Protein AF-0000000074472800 (afdb_homodimer)

Radius of gyration: 15.72 Å; Cα contacts (8 Å, |Δi|>4): 539; chains: 2; bounding box: 40×44×37 Å

InterPro domains:
  IPR002781 Transmembrane protein TauE-like, transmembrane domain [PF01925] (5-119)
  IPR051598 4-Toluene sulfonate uptake permease/Inactive protease-like domain-containing protein [PTHR43701] (5-118)

Organism: NCBI:txid1188229

Secondary structure (DSSP, 8-state):
-HHHHHHHHHHHHHHHHHHS-TTHHHHHHIIIIIT---HHHHHHHHHHHTTS-TTHHHHHHHHHTT---HHHHHHHHHHHHHHHHHHHHHHTSTT--HHHHHHHHHHHHHHHHHHHHH--/-HHHHHHHHHHHHHHHHHHS-TTHHHHHHIIIIIT---HHHHHHHHHHHTTS-TTHHHHHHHHHTT---HHHHHHHHHHHHHHHHHHHHHHTSTT--HHHHHHHHHHHHHHHHHHHHH--

pLDDT: mean 93.76, std 6.68, range [52.22, 98.19]

Foldseek 3Di:
DVVLLVVLLVVLLVVCLVPVPLSLLRQQCCCCVVVNDQNLVSNVVSVVVVVDPSCVVSQVVCVVVVNDDVVVVVVVVVVVVVVVVVVNVVCPDPVRHSVNVVVVSVVVVVVVVVCVVPVD/DVVLLVVLLVVLLVVCLVPVPLSLLRQQCCCCVVVNDQNLVSNVVSVVVVVDPSCVVSQVVCVVVVNDDVVVVVVVVVVVVVVVVVVNVVCPDPVRHSVNVVVVSVVVVVVVVVCVVPVD

Solvent-accessible surface area (backbone atoms only — not comparable to full-atom values): 10410 Å² total; per-residue (Å²): 110,67,67,57,36,30,49,44,15,24,56,16,7,23,52,12,23,47,49,11,24,71,18,14,73,48,37,24,54,45,32,28,74,74,68,61,38,54,50,52,30,20,18,17,16,33,16,46,30,33,36,42,47,43,17,44,49,14,19,49,46,24,46,75,70,68,20,47,43,66,71,58,14,60,47,18,35,56,19,19,34,54,16,5,28,54,18,16,53,56,52,65,33,89,86,47,47,46,67,56,49,47,52,50,47,29,52,48,36,37,54,52,14,50,46,54,61,60,61,119,110,67,67,55,35,30,49,46,15,24,54,17,7,24,52,12,24,48,50,11,23,71,18,15,73,47,38,25,54,45,32,27,73,72,69,62,39,54,48,52,31,21,18,18,17,33,16,47,30,34,34,42,47,43,17,43,50,16,20,50,48,23,46,75,71,69,20,48,43,66,70,59,14,60,47,18,34,57,19,18,35,54,17,5,29,53,17,18,52,57,52,65,34,90,87,47,47,44,68,55,48,47,52,50,46,28,53,49,36,38,53,53,13,49,45,56,61,61,62,120

Sequence (240 aa):
MLGQLLTVGLIAGVAGGMFGIGGGAIMVPALVLWLGLDQKVATGTSLAAQVLPIGLLGAWVYHRSGNLQVNYAVVMVVGLLLGNGVGAVFANQPYVSSELMKKLYGGFLLVLGLRYLVWRMLGQLLTVGLIAGVAGGMFGIGGGAIMVPALVLWLGLDQKVATGTSLAAQVLPIGLLGAWVYHRSGNLQVNYAVVMVVGLLLGNGVGAVFANQPYVSSELMKKLYGGFLLVLGLRYLVWR

Structure (mmCIF, N/CA/C/O backbone):
data_AF-0000000074472800-model_v1
#
loop_
_entity.id
_entity.type
_entity.pdbx_description
1 polymer 'Probable membrane transporter protein'
#
loop_
_atom_site.group_PDB
_atom_site.id
_atom_site.type_symbol
_atom_site.label_atom_id
_atom_site.label_alt_id
_atom_site.label_comp_id
_atom_site.label_asym_id
_atom_site.label_entity_id
_atom_site.label_seq_id
_atom_site.pdbx_PDB_ins_code
_atom_site.Cartn_x
_atom_site.Cartn_y
_atom_site.Cartn_z
_atom_site.occupancy
_atom_site.B_iso_or_equiv
_atom_site.auth_seq_id
_atom_site.auth_comp_id
_atom_site.auth_asym_id
_atom_site.auth_atom_id
_atom_site.pdbx_PDB_model_num
ATOM 1 N N . MET A 1 1 ? 19.766 -13.719 -2.443 1 89.38 1 MET A N 1
ATOM 2 C CA . MET A 1 1 ? 18.312 -13.672 -2.33 1 89.38 1 MET A CA 1
ATOM 3 C C . MET A 1 1 ? 17.875 -12.906 -1.081 1 89.38 1 MET A C 1
ATOM 5 O O . MET A 1 1 ? 17.062 -11.984 -1.159 1 89.38 1 MET A O 1
ATOM 9 N N . LEU A 1 2 ? 18.625 -13.117 0.073 1 91.69 2 LEU A N 1
ATOM 10 C CA . LEU A 1 2 ? 18.281 -12.438 1.318 1 91.69 2 LEU A CA 1
ATOM 11 C C . LEU A 1 2 ? 18.531 -10.938 1.202 1 91.69 2 LEU A C 1
ATOM 13 O O . LEU A 1 2 ? 17.688 -10.125 1.58 1 91.69 2 LEU A O 1
ATOM 17 N N . GLY A 1 3 ? 19.672 -10.578 0.731 1 95.06 3 GLY A N 1
ATOM 18 C CA . GLY A 1 3 ? 20 -9.172 0.546 1 95.06 3 GLY A CA 1
ATOM 19 C C . GLY A 1 3 ? 19.016 -8.445 -0.349 1 95.06 3 GLY A C 1
ATOM 20 O O . GLY A 1 3 ? 18.656 -7.297 -0.076 1 95.06 3 GLY A O 1
ATOM 21 N N . GLN A 1 4 ? 18.609 -9.062 -1.359 1 97.25 4 GLN A N 1
ATOM 22 C CA . GLN A 1 4 ? 17.641 -8.477 -2.285 1 97.25 4 GLN A CA 1
ATOM 23 C C . GLN A 1 4 ? 16.297 -8.242 -1.6 1 97.25 4 GLN A C 1
ATOM 25 O O . GLN A 1 4 ? 15.695 -7.184 -1.767 1 97.25 4 GLN A O 1
ATOM 30 N N . LEU A 1 5 ? 15.914 -9.234 -0.83 1 98.06 5 LEU A N 1
ATOM 31 C CA . LEU A 1 5 ? 14.641 -9.133 -0.136 1 98.06 5 LEU A CA 1
ATOM 32 C C . LEU A 1 5 ? 14.672 -8.023 0.908 1 98.06 5 LEU A C 1
ATOM 34 O O . LEU A 1 5 ? 13.711 -7.262 1.045 1 98.06 5 LEU A O 1
ATOM 38 N N . LEU A 1 6 ? 15.758 -7.906 1.591 1 97.69 6 LEU A N 1
ATOM 39 C CA . LEU A 1 6 ? 15.914 -6.836 2.568 1 97.69 6 LEU A CA 1
ATOM 40 C C . LEU A 1 6 ? 15.906 -5.469 1.887 1 97.69 6 LEU A C 1
ATOM 42 O O . LEU A 1 6 ? 15.312 -4.52 2.398 1 97.69 6 LEU A O 1
ATOM 46 N N . THR A 1 7 ? 16.578 -5.414 0.809 1 97.75 7 THR A N 1
ATOM 47 C CA . THR A 1 7 ? 16.641 -4.168 0.051 1 97.75 7 THR A CA 1
ATOM 48 C C . THR A 1 7 ? 15.25 -3.779 -0.454 1 97.75 7 THR A C 1
ATOM 50 O O . THR A 1 7 ? 14.859 -2.615 -0.366 1 97.75 7 THR A O 1
ATOM 53 N N . VAL A 1 8 ? 14.508 -4.773 -0.957 1 97.56 8 VAL A N 1
ATOM 54 C CA . VAL A 1 8 ? 13.148 -4.527 -1.422 1 97.56 8 VAL A CA 1
ATOM 55 C C . VAL A 1 8 ? 12.289 -4.02 -0.265 1 97.56 8 VAL A C 1
ATOM 57 O O . VAL A 1 8 ? 11.578 -3.021 -0.403 1 97.56 8 VAL A O 1
ATOM 60 N N . GLY A 1 9 ? 12.375 -4.684 0.875 1 97.94 9 GLY A N 1
ATOM 61 C CA . GLY A 1 9 ? 11.633 -4.254 2.049 1 97.94 9 GLY A CA 1
ATOM 62 C C . GLY A 1 9 ? 12.008 -2.855 2.51 1 97.94 9 GLY A C 1
ATOM 63 O O . GLY A 1 9 ? 11.133 -2.055 2.85 1 97.94 9 GLY A O 1
ATOM 64 N N . LEU A 1 10 ? 13.281 -2.602 2.488 1 97.81 10 LEU A N 1
ATOM 65 C CA . LEU A 1 10 ? 13.773 -1.31 2.957 1 97.81 10 LEU A CA 1
ATOM 66 C C . LEU A 1 10 ? 13.273 -0.181 2.061 1 97.81 10 LEU A C 1
ATOM 68 O O . LEU A 1 10 ? 12.766 0.827 2.553 1 97.81 10 LEU A O 1
ATOM 72 N N . ILE A 1 11 ? 13.375 -0.344 0.8 1 97.19 11 ILE A N 1
ATOM 73 C CA . ILE A 1 11 ? 12.953 0.678 -0.149 1 97.19 11 ILE A CA 1
ATOM 74 C C . ILE A 1 11 ? 11.438 0.842 -0.085 1 97.19 11 ILE A C 1
ATOM 76 O O . ILE A 1 11 ? 10.922 1.966 -0.062 1 97.19 11 ILE A O 1
ATOM 80 N N . ALA A 1 12 ? 10.727 -0.272 -0.042 1 97.19 12 ALA A N 1
ATOM 81 C CA . ALA A 1 12 ? 9.273 -0.251 0.089 1 97.19 12 ALA A CA 1
ATOM 82 C C . ALA A 1 12 ? 8.852 0.422 1.392 1 97.19 12 ALA A C 1
ATOM 84 O O . ALA A 1 12 ? 7.887 1.193 1.414 1 97.19 12 ALA A O 1
ATOM 85 N N . GLY A 1 13 ? 9.602 0.188 2.461 1 97.25 13 GLY A N 1
ATOM 86 C CA . GLY A 1 13 ? 9.312 0.797 3.752 1 97.25 13 GLY A CA 1
ATOM 87 C C . GLY A 1 13 ? 9.531 2.299 3.762 1 97.25 13 GLY A C 1
ATOM 88 O O . GLY A 1 13 ? 8.711 3.043 4.305 1 97.25 13 GLY A O 1
ATOM 89 N N . VAL A 1 14 ? 10.609 2.711 3.213 1 97.25 14 VAL A N 1
ATOM 90 C CA . VAL A 1 14 ? 10.891 4.141 3.158 1 97.25 14 VAL A CA 1
ATOM 91 C C . VAL A 1 14 ? 9.773 4.863 2.412 1 97.25 14 VAL A C 1
ATOM 93 O O . VAL A 1 14 ? 9.211 5.84 2.914 1 97.25 14 VAL A O 1
ATOM 96 N N . ALA A 1 15 ? 9.391 4.367 1.267 1 96.12 15 ALA A N 1
ATOM 97 C CA . ALA A 1 15 ? 8.297 4.969 0.509 1 96.12 15 ALA A CA 1
ATOM 98 C C . ALA A 1 15 ? 6.977 4.867 1.272 1 96.12 15 ALA A C 1
ATOM 100 O O . ALA A 1 15 ? 6.191 5.82 1.298 1 96.12 15 ALA A O 1
ATOM 101 N N . GLY A 1 16 ? 6.809 3.719 1.865 1 96.12 16 GLY A N 1
ATOM 102 C CA . GLY A 1 16 ? 5.609 3.518 2.662 1 96.12 16 GLY A CA 1
ATOM 103 C C . GLY A 1 16 ? 5.496 4.484 3.824 1 96.12 16 GLY A C 1
ATOM 104 O O . GLY A 1 16 ? 4.41 4.992 4.113 1 96.12 16 GLY A O 1
ATOM 105 N N . GLY A 1 17 ? 6.531 4.691 4.504 1 96.88 17 GLY A N 1
ATOM 106 C CA . GLY A 1 17 ? 6.547 5.621 5.621 1 96.88 17 GLY A CA 1
ATOM 107 C C . GLY A 1 17 ? 6.375 7.066 5.199 1 96.88 17 GLY A C 1
ATOM 108 O O . GLY A 1 17 ? 5.746 7.855 5.906 1 96.88 17 GLY A O 1
ATOM 109 N N . MET A 1 18 ? 6.887 7.355 4.07 1 96.38 18 MET A N 1
ATOM 110 C CA . MET A 1 18 ? 6.781 8.719 3.562 1 96.38 18 MET A CA 1
ATOM 111 C C . MET A 1 18 ? 5.367 9.016 3.078 1 96.38 18 MET A C 1
ATOM 113 O O . MET A 1 18 ? 4.848 10.109 3.291 1 96.38 18 MET A O 1
ATOM 117 N N . PHE A 1 19 ? 4.723 7.965 2.447 1 95.31 19 PHE A N 1
ATOM 118 C CA . PHE A 1 19 ? 3.51 8.281 1.7 1 95.31 19 PHE A CA 1
ATOM 119 C C . PHE A 1 19 ? 2.311 7.535 2.279 1 95.31 19 PHE A C 1
ATOM 121 O O . PHE A 1 19 ? 1.177 7.738 1.837 1 95.31 19 PHE A O 1
ATOM 128 N N . GLY A 1 20 ? 2.547 6.648 3.229 1 95 20 GLY A N 1
ATOM 129 C CA . GLY A 1 20 ? 1.45 5.941 3.871 1 95 20 GLY A CA 1
ATOM 130 C C . GLY A 1 20 ? 0.872 4.832 3.016 1 95 20 GLY A C 1
ATOM 131 O O . GLY A 1 20 ? -0.3 4.477 3.158 1 95 20 GLY A O 1
ATOM 132 N N . ILE A 1 21 ? 1.619 4.195 2.141 1 91.38 21 ILE A N 1
ATOM 133 C CA . ILE A 1 21 ? 1.061 3.27 1.163 1 91.38 21 ILE A CA 1
ATOM 134 C C . ILE A 1 21 ? 1.353 1.831 1.588 1 91.38 21 ILE A C 1
ATOM 136 O O . ILE A 1 21 ? 1.02 0.885 0.87 1 91.38 21 ILE A O 1
ATOM 140 N N . GLY A 1 22 ? 2.074 1.538 2.738 1 85.38 22 GLY A N 1
ATOM 141 C CA . GLY A 1 22 ? 2.307 0.204 3.268 1 85.38 22 GLY A CA 1
ATOM 142 C C . GLY A 1 22 ? 3.406 -0.544 2.539 1 85.38 22 GLY A C 1
ATOM 143 O O . GLY A 1 22 ? 3.871 -1.586 3.006 1 85.38 22 GLY A O 1
ATOM 144 N N . GLY A 1 23 ? 3.855 -0.355 1.425 1 89.19 23 GLY A N 1
ATOM 145 C CA . GLY A 1 23 ? 5.008 -0.887 0.718 1 89.19 23 GLY A CA 1
ATOM 146 C C . GLY A 1 23 ? 4.637 -1.862 -0.383 1 89.19 23 GLY A C 1
ATOM 147 O O . GLY A 1 23 ? 5.48 -2.24 -1.196 1 89.19 23 GLY A O 1
ATOM 148 N N . GLY A 1 24 ? 3.377 -2.305 -0.354 1 92.5 24 GLY A N 1
ATOM 149 C CA . GLY A 1 24 ? 2.961 -3.33 -1.297 1 92.5 24 GLY A CA 1
ATOM 150 C C . GLY A 1 24 ? 3.092 -2.898 -2.746 1 92.5 24 GLY A C 1
ATOM 151 O O . GLY A 1 24 ? 3.438 -3.707 -3.609 1 92.5 24 GLY A O 1
ATOM 152 N N . ALA A 1 25 ? 2.91 -1.691 -2.988 1 91.69 25 ALA A N 1
ATOM 153 C CA . ALA A 1 25 ? 2.992 -1.145 -4.34 1 91.69 25 ALA A CA 1
ATOM 154 C C . ALA A 1 25 ? 4.398 -1.306 -4.91 1 91.69 25 ALA A C 1
ATOM 156 O O . ALA A 1 25 ? 4.578 -1.36 -6.133 1 91.69 25 ALA A O 1
ATOM 157 N N . ILE A 1 26 ? 5.32 -1.356 -4.043 1 93.5 26 ILE A N 1
ATOM 158 C CA . ILE A 1 26 ? 6.707 -1.524 -4.473 1 93.5 26 ILE A CA 1
ATOM 159 C C . ILE A 1 26 ? 7.098 -2.998 -4.391 1 93.5 26 ILE A C 1
ATOM 161 O O . ILE A 1 26 ? 7.75 -3.525 -5.293 1 93.5 26 ILE A O 1
ATOM 165 N N . MET A 1 27 ? 6.672 -3.691 -3.361 1 96.5 27 MET A N 1
ATOM 166 C CA . MET A 1 27 ? 7.074 -5.078 -3.139 1 96.5 27 MET A CA 1
ATOM 167 C C . MET A 1 27 ? 6.598 -5.973 -4.277 1 96.5 27 MET A C 1
ATOM 169 O O . MET A 1 27 ? 7.367 -6.781 -4.801 1 96.5 27 MET A O 1
ATOM 173 N N . VAL A 1 28 ? 5.391 -5.801 -4.707 1 95.38 28 VAL A N 1
ATOM 174 C CA . VAL A 1 28 ? 4.809 -6.703 -5.691 1 95.38 28 VAL A CA 1
ATOM 175 C C . VAL A 1 28 ? 5.559 -6.578 -7.016 1 95.38 28 VAL A C 1
ATOM 177 O O . VAL A 1 28 ? 6.059 -7.574 -7.547 1 95.38 28 VAL A O 1
ATOM 180 N N . PRO A 1 29 ? 5.723 -5.398 -7.516 1 93.5 29 PRO A N 1
ATOM 181 C CA . PRO A 1 29 ? 6.496 -5.328 -8.758 1 93.5 29 PRO A CA 1
ATOM 182 C C . PRO A 1 29 ? 7.938 -5.812 -8.578 1 93.5 29 PRO A C 1
ATOM 184 O O . PRO A 1 29 ? 8.508 -6.414 -9.492 1 93.5 29 PRO A O 1
ATOM 187 N N . ALA A 1 30 ? 8.594 -5.512 -7.504 1 95 30 ALA A N 1
ATOM 188 C CA . ALA A 1 30 ? 9.961 -5.965 -7.277 1 95 30 ALA A CA 1
ATOM 189 C C . ALA A 1 30 ? 10.039 -7.488 -7.262 1 95 30 ALA A C 1
ATOM 191 O O . ALA A 1 30 ? 10.961 -8.07 -7.84 1 95 30 ALA A O 1
ATOM 192 N N . LEU A 1 31 ? 9.094 -8.141 -6.66 1 96.62 31 LEU A N 1
ATOM 193 C CA . LEU A 1 31 ? 9.07 -9.594 -6.578 1 96.62 31 LEU A CA 1
ATOM 194 C C . LEU A 1 31 ? 8.812 -10.211 -7.949 1 96.62 31 LEU A C 1
ATOM 196 O O . LEU A 1 31 ? 9.43 -11.227 -8.305 1 96.62 31 LEU A O 1
ATOM 200 N N . VAL A 1 32 ? 7.984 -9.555 -8.68 1 94.56 32 VAL A N 1
ATOM 201 C CA . VAL A 1 32 ? 7.621 -10.086 -9.992 1 94.56 32 VAL A CA 1
ATOM 202 C C . VAL A 1 32 ? 8.734 -9.797 -10.992 1 94.56 32 VAL A C 1
ATOM 204 O O . VAL A 1 32 ? 9.242 -10.703 -11.648 1 94.56 32 VAL A O 1
ATOM 207 N N . LEU A 1 33 ? 9.117 -8.547 -11.055 1 91.81 33 LEU A N 1
ATOM 208 C CA . LEU A 1 33 ? 9.984 -8.117 -12.148 1 91.81 33 LEU A CA 1
ATOM 209 C C . LEU A 1 33 ? 11.453 -8.375 -11.812 1 91.81 33 LEU A C 1
ATOM 211 O O . LEU A 1 33 ? 12.258 -8.656 -12.703 1 91.81 33 LEU A O 1
ATOM 215 N N . TRP A 1 34 ? 11.82 -8.281 -10.586 1 93.75 34 TRP A N 1
ATOM 216 C CA . TRP A 1 34 ? 13.227 -8.414 -10.219 1 93.75 34 TRP A CA 1
ATOM 217 C C . TRP A 1 34 ? 13.531 -9.836 -9.766 1 93.75 34 TRP A C 1
ATOM 219 O O . TRP A 1 34 ? 14.578 -10.391 -10.117 1 93.75 34 TRP A O 1
ATOM 229 N N . LEU A 1 35 ? 12.602 -10.438 -9.023 1 95 35 LEU A N 1
ATOM 230 C CA . LEU A 1 35 ? 12.891 -11.758 -8.469 1 95 35 LEU A CA 1
ATOM 231 C C . LEU A 1 35 ? 12.203 -12.852 -9.281 1 95 35 LEU A C 1
ATOM 233 O O . LEU A 1 35 ? 12.406 -14.039 -9.023 1 95 35 LEU A O 1
ATOM 237 N N . GLY A 1 36 ? 11.281 -12.461 -10.172 1 94.62 36 GLY A N 1
ATOM 238 C CA . GLY A 1 36 ? 10.719 -13.398 -11.133 1 94.62 36 GLY A CA 1
ATOM 239 C C . GLY A 1 36 ? 9.594 -14.242 -10.555 1 94.62 36 GLY A C 1
ATOM 240 O O . GLY A 1 36 ? 9.297 -15.32 -11.07 1 94.62 36 GLY A O 1
ATOM 241 N N . LEU A 1 37 ? 8.984 -13.805 -9.578 1 96.12 37 LEU A N 1
ATOM 242 C CA . LEU A 1 37 ? 7.883 -14.562 -8.992 1 96.12 37 LEU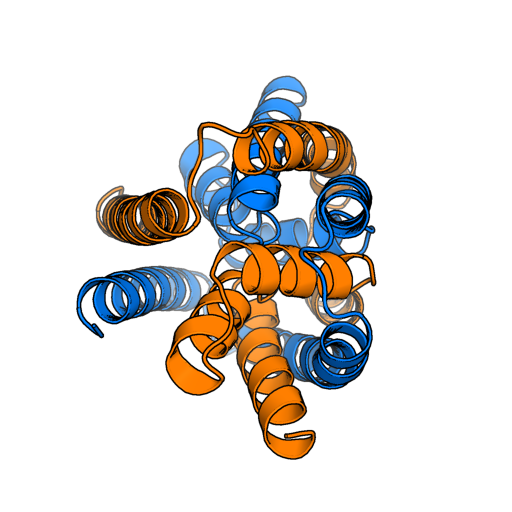 A CA 1
ATOM 243 C C . LEU A 1 37 ? 6.617 -14.422 -9.836 1 96.12 37 LEU A C 1
ATOM 245 O O . LEU A 1 37 ? 6.426 -13.406 -10.508 1 96.12 37 LEU A O 1
ATOM 249 N N . ASP A 1 38 ? 5.852 -15.484 -9.766 1 97.38 38 ASP A N 1
ATOM 250 C CA . ASP A 1 38 ? 4.5 -15.398 -10.312 1 97.38 38 ASP A CA 1
ATOM 251 C C . ASP A 1 38 ? 3.705 -14.281 -9.656 1 97.38 38 ASP A C 1
ATOM 253 O O . ASP A 1 38 ? 3.877 -14.008 -8.461 1 97.38 38 ASP A O 1
ATOM 257 N N . GLN A 1 39 ? 2.834 -13.664 -10.391 1 96.31 39 GLN A N 1
ATOM 258 C CA . GLN A 1 39 ? 2.092 -12.5 -9.922 1 96.31 39 GLN A CA 1
ATOM 259 C C . GLN A 1 39 ? 1.306 -12.836 -8.656 1 96.31 39 GLN A C 1
ATOM 261 O O . GLN A 1 39 ? 1.321 -12.062 -7.688 1 96.31 39 GLN A O 1
ATOM 266 N N . LYS A 1 40 ? 0.614 -13.953 -8.625 1 98.06 40 LYS A N 1
ATOM 267 C CA . LYS A 1 40 ? -0.2 -14.297 -7.461 1 98.06 40 LYS A CA 1
ATOM 268 C C . LYS A 1 40 ? 0.676 -14.633 -6.254 1 98.06 40 LYS A C 1
ATOM 270 O O . LYS A 1 40 ? 0.328 -14.312 -5.117 1 98.06 40 LYS A O 1
ATOM 275 N N . VAL A 1 41 ? 1.793 -15.258 -6.492 1 97.81 41 VAL A N 1
ATOM 276 C CA . VAL A 1 41 ? 2.727 -15.562 -5.41 1 97.81 41 VAL A CA 1
ATOM 277 C C . VAL A 1 41 ? 3.293 -14.266 -4.836 1 97.81 41 VAL A C 1
ATOM 279 O O . VAL A 1 41 ? 3.4 -14.117 -3.617 1 97.81 41 VAL A O 1
ATOM 282 N N . ALA A 1 42 ? 3.641 -13.352 -5.727 1 97.88 42 ALA A N 1
ATOM 283 C CA . ALA A 1 42 ? 4.148 -12.055 -5.285 1 97.88 42 ALA A CA 1
ATOM 284 C C . ALA A 1 42 ? 3.111 -11.32 -4.441 1 97.88 42 ALA A C 1
ATOM 286 O O . ALA A 1 42 ? 3.439 -10.75 -3.396 1 97.88 42 ALA A O 1
ATOM 287 N N . THR A 1 43 ? 1.898 -11.367 -4.875 1 97.5 43 THR A N 1
ATOM 288 C CA . THR A 1 43 ? 0.803 -10.703 -4.176 1 97.5 43 THR A CA 1
ATOM 289 C C . THR A 1 43 ? 0.592 -11.312 -2.795 1 97.5 43 THR A C 1
ATOM 291 O O . THR A 1 43 ? 0.563 -10.594 -1.792 1 97.5 43 THR A O 1
ATOM 294 N N . GLY A 1 44 ? 0.46 -12.633 -2.764 1 98.12 44 GLY A N 1
ATOM 295 C CA . GLY A 1 44 ? 0.3 -13.305 -1.483 1 98.12 44 GLY A CA 1
ATOM 296 C C . GLY A 1 44 ? 1.456 -13.062 -0.532 1 98.12 44 GLY A C 1
ATOM 297 O O . GLY A 1 44 ? 1.251 -12.875 0.668 1 98.12 44 GLY A O 1
ATOM 298 N N . THR A 1 45 ? 2.668 -13.039 -1.062 1 98.19 45 THR A N 1
ATOM 299 C CA . THR A 1 45 ? 3.867 -12.812 -0.261 1 98.19 45 THR A CA 1
ATOM 300 C C . THR A 1 45 ? 3.881 -11.391 0.299 1 98.19 45 THR A C 1
ATOM 302 O O . THR A 1 45 ? 4.234 -11.18 1.462 1 98.19 45 THR A O 1
ATOM 305 N N . SER A 1 46 ? 3.523 -10.469 -0.519 1 97.62 46 SER A N 1
ATOM 306 C CA . SER A 1 46 ? 3.418 -9.086 -0.075 1 97.62 46 SER A CA 1
ATOM 307 C C . SER A 1 46 ? 2.389 -8.938 1.042 1 97.62 46 SER A C 1
ATOM 309 O O . SER A 1 46 ? 2.641 -8.266 2.039 1 97.62 46 SER A O 1
ATOM 311 N N . LEU A 1 47 ? 1.231 -9.562 0.901 1 97.44 47 LEU A N 1
ATOM 312 C CA . LEU A 1 47 ? 0.187 -9.5 1.918 1 97.44 47 LEU A CA 1
ATOM 313 C C . LEU A 1 47 ? 0.656 -10.148 3.217 1 97.44 47 LEU A C 1
ATOM 315 O O . LEU A 1 47 ? 0.345 -9.664 4.305 1 97.44 47 LEU A O 1
ATOM 319 N N . ALA A 1 48 ? 1.356 -11.219 3.115 1 97.56 48 ALA A N 1
ATOM 320 C CA . ALA A 1 48 ? 1.892 -11.883 4.301 1 97.56 48 ALA A CA 1
ATOM 321 C C . ALA A 1 48 ? 2.818 -10.953 5.078 1 97.56 48 ALA A C 1
ATOM 323 O O . ALA A 1 48 ? 2.801 -10.938 6.312 1 97.56 48 ALA A O 1
ATOM 324 N N . ALA A 1 49 ? 3.625 -10.195 4.379 1 96.81 49 ALA A N 1
ATOM 325 C CA . ALA A 1 49 ? 4.496 -9.227 5.035 1 96.81 49 ALA A CA 1
ATOM 326 C C . ALA A 1 49 ? 3.682 -8.172 5.777 1 96.81 49 ALA A C 1
ATOM 328 O O . ALA A 1 49 ? 4.117 -7.652 6.805 1 96.81 49 ALA A O 1
ATOM 329 N N . GLN A 1 50 ? 2.52 -7.914 5.289 1 95.75 50 GLN A N 1
ATOM 330 C CA . GLN A 1 50 ? 1.691 -6.84 5.824 1 95.75 50 GLN A CA 1
ATOM 331 C C . GLN A 1 50 ? 0.751 -7.355 6.906 1 95.75 50 GLN A C 1
ATOM 333 O O . GLN A 1 50 ? -0.134 -6.629 7.367 1 95.75 50 GLN A O 1
ATOM 338 N N . VAL A 1 51 ? 0.814 -8.578 7.246 1 95.19 51 VAL A N 1
ATOM 339 C CA . VAL A 1 51 ? 0.136 -9.109 8.43 1 95.19 51 VAL A CA 1
ATOM 340 C C . VAL A 1 51 ? 0.785 -8.547 9.688 1 95.19 51 VAL A C 1
ATOM 342 O O . VAL A 1 51 ? 0.113 -8.352 10.703 1 95.19 51 VAL A O 1
ATOM 345 N N . LEU A 1 52 ? 2.021 -8.227 9.602 1 92.81 52 LEU A N 1
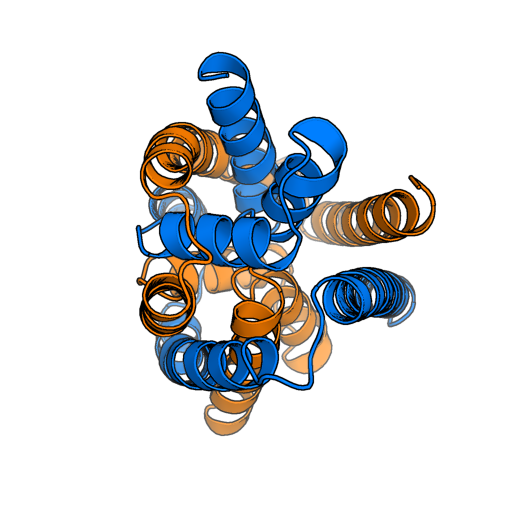ATOM 346 C CA . LEU A 1 52 ? 2.75 -7.605 10.703 1 92.81 52 LEU A CA 1
ATOM 347 C C . LEU A 1 52 ? 2.578 -6.09 10.68 1 92.81 52 LEU A C 1
ATOM 349 O O . LEU A 1 52 ? 2.18 -5.523 9.656 1 92.81 52 LEU A O 1
ATOM 353 N N . PRO A 1 53 ? 2.779 -5.469 11.781 1 93.25 53 PRO A N 1
ATOM 354 C CA . PRO A 1 53 ? 2.502 -4.035 11.883 1 93.25 53 PRO A CA 1
ATOM 355 C C . PRO A 1 53 ? 3.533 -3.18 11.148 1 93.25 53 PRO A C 1
ATOM 357 O O . PRO A 1 53 ? 4.324 -2.48 11.781 1 93.25 53 PRO A O 1
ATOM 360 N N . ILE A 1 54 ? 3.412 -3.09 9.898 1 89 54 ILE A N 1
ATOM 361 C CA . ILE A 1 54 ? 4.422 -2.467 9.047 1 89 54 ILE A CA 1
ATOM 362 C C . ILE A 1 54 ? 4.371 -0.95 9.211 1 89 54 ILE A C 1
ATOM 364 O O . ILE A 1 54 ? 5.355 -0.256 8.945 1 89 54 ILE A O 1
ATOM 368 N N . GLY A 1 55 ? 3.242 -0.438 9.648 1 93.62 55 GLY A N 1
ATOM 369 C CA . GLY A 1 55 ? 3.109 1.002 9.805 1 93.62 55 GLY A CA 1
ATOM 370 C C . GLY A 1 55 ? 3.475 1.487 11.195 1 93.62 55 GLY A C 1
ATOM 371 O O . GLY A 1 55 ? 3.322 2.672 11.508 1 93.62 55 GLY A O 1
ATOM 372 N N . LEU A 1 56 ? 3.939 0.642 12.062 1 95.88 56 LEU A N 1
ATOM 373 C CA . LEU A 1 56 ? 4.098 0.936 13.484 1 95.88 56 LEU A CA 1
ATOM 374 C C . LEU A 1 56 ? 5.055 2.107 13.688 1 95.88 56 LEU A C 1
ATOM 376 O O . LEU A 1 56 ? 4.695 3.098 14.336 1 95.88 56 LEU A O 1
ATOM 380 N N . LEU A 1 57 ? 6.23 2.078 13.164 1 96.94 57 LEU A N 1
ATOM 381 C CA . LEU A 1 57 ? 7.219 3.131 13.375 1 96.94 57 LEU A CA 1
ATOM 382 C C . LEU A 1 57 ? 6.789 4.426 12.695 1 96.94 57 LEU A C 1
ATOM 384 O O . LEU A 1 57 ? 6.941 5.508 13.266 1 96.94 57 LEU A O 1
ATOM 388 N N . GLY A 1 58 ? 6.246 4.305 11.484 1 97.38 58 GLY A N 1
ATOM 389 C CA . GLY A 1 58 ? 5.742 5.484 10.797 1 97.38 58 GLY A CA 1
ATOM 390 C C . GLY A 1 58 ? 4.574 6.137 11.508 1 97.38 58 GLY A C 1
ATOM 391 O O . GLY A 1 58 ? 4.551 7.359 11.688 1 97.38 58 GLY A O 1
ATOM 392 N N . ALA A 1 59 ? 3.656 5.301 11.938 1 97.56 59 ALA A N 1
ATOM 393 C CA . ALA A 1 59 ? 2.506 5.82 12.672 1 97.56 59 ALA A CA 1
ATOM 394 C C . ALA A 1 59 ? 2.945 6.539 13.945 1 97.56 59 ALA A C 1
ATOM 396 O O . ALA A 1 59 ? 2.367 7.562 14.32 1 97.56 59 ALA A O 1
ATOM 397 N N . TRP A 1 60 ? 3.867 5.98 14.578 1 97.62 60 TRP A N 1
ATOM 398 C CA . TRP A 1 60 ? 4.395 6.59 15.797 1 97.62 60 TRP A CA 1
ATOM 399 C C . TRP A 1 60 ? 4.977 7.969 15.5 1 97.62 60 TRP A C 1
ATOM 401 O O . TRP A 1 60 ? 4.707 8.93 16.219 1 97.62 60 TRP A O 1
ATOM 411 N N . VAL A 1 61 ? 5.777 8.094 14.477 1 97.44 61 VAL A N 1
ATOM 412 C CA . VAL A 1 61 ? 6.398 9.352 14.086 1 97.44 61 VAL A CA 1
ATOM 413 C C . VAL A 1 61 ? 5.324 10.375 13.742 1 97.44 61 VAL A C 1
ATOM 415 O O . VAL A 1 61 ? 5.367 11.516 14.219 1 97.44 61 VAL A O 1
ATOM 418 N N . TYR A 1 62 ? 4.355 9.984 12.953 1 98.12 62 TYR A N 1
ATOM 419 C CA . TYR A 1 62 ? 3.287 10.898 12.562 1 98.12 62 TYR A CA 1
ATOM 420 C C . TYR A 1 62 ? 2.428 11.273 13.766 1 98.12 62 TYR A C 1
ATOM 422 O O . TYR A 1 62 ? 1.962 12.414 13.867 1 98.12 62 TYR A O 1
ATOM 430 N N . HIS A 1 63 ? 2.203 10.352 14.672 1 96.81 63 HIS A N 1
ATOM 431 C CA . HIS A 1 63 ? 1.444 10.625 15.883 1 96.81 63 HIS A CA 1
ATOM 432 C C . HIS A 1 63 ? 2.131 11.688 16.734 1 96.81 63 HIS A C 1
ATOM 434 O O . HIS A 1 63 ? 1.482 12.617 17.219 1 96.81 63 HIS A O 1
ATOM 440 N N . ARG A 1 64 ? 3.395 11.555 16.828 1 96.81 64 ARG A N 1
ATOM 441 C CA . ARG A 1 64 ? 4.172 12.492 17.625 1 96.81 64 ARG A CA 1
ATOM 442 C C . ARG A 1 64 ? 4.172 13.883 17 1 96.81 64 ARG A C 1
ATOM 444 O O . ARG A 1 64 ? 4.336 14.883 17.688 1 96.81 64 ARG A O 1
ATOM 451 N N . SER A 1 65 ? 4.031 13.938 15.727 1 96.5 65 SER A N 1
ATOM 452 C CA . SER A 1 65 ? 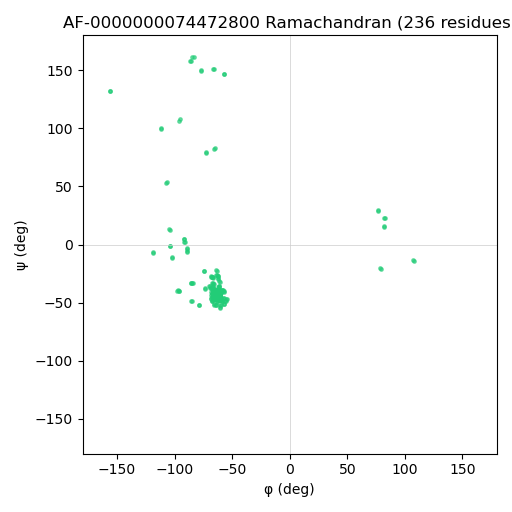4.031 15.211 15.008 1 96.5 65 SER A CA 1
ATOM 453 C C . SER A 1 65 ? 2.623 15.789 14.914 1 96.5 65 SER A C 1
ATOM 455 O O . SER A 1 65 ? 2.416 16.828 14.273 1 96.5 65 SER A O 1
ATOM 457 N N . GLY A 1 66 ? 1.586 15.008 15.445 1 95.69 66 GLY A N 1
ATOM 458 C CA . GLY A 1 66 ? 0.211 15.484 15.445 1 95.69 66 GLY A CA 1
ATOM 459 C C . GLY A 1 66 ? -0.498 15.273 14.125 1 95.69 66 GLY A C 1
ATOM 460 O O . GLY A 1 66 ? -1.515 15.914 13.852 1 95.69 66 GLY A O 1
ATOM 461 N N . ASN A 1 67 ? 0.074 14.461 13.328 1 96.81 67 ASN A N 1
ATOM 462 C CA . ASN A 1 67 ? -0.436 14.25 11.984 1 96.81 67 ASN A CA 1
ATOM 463 C C . ASN A 1 67 ? -1.114 12.891 11.852 1 96.81 67 ASN A C 1
ATOM 465 O O . ASN A 1 67 ? -0.853 12.148 10.898 1 96.81 67 ASN A O 1
ATOM 469 N N . LEU A 1 68 ? -2.068 12.633 12.758 1 94.94 68 LEU A N 1
ATOM 470 C CA . LEU A 1 68 ? -2.695 11.32 12.758 1 94.94 68 LEU A CA 1
ATOM 471 C C . LEU A 1 68 ? -4.082 11.375 13.391 1 94.94 68 LEU A C 1
ATOM 473 O O . LEU A 1 68 ? -4.27 12.016 14.43 1 94.94 68 LEU A O 1
ATOM 477 N N . GLN A 1 69 ? -5.082 10.781 12.711 1 97.25 69 GLN A N 1
ATOM 478 C CA . GLN A 1 69 ? -6.426 10.625 13.258 1 97.25 69 GLN A CA 1
ATOM 479 C C . GLN A 1 69 ? -6.734 9.156 13.539 1 97.25 69 GLN A C 1
ATOM 481 O O . GLN A 1 69 ? -7.227 8.438 12.664 1 97.25 69 GLN A O 1
ATOM 486 N N . VAL A 1 70 ? -6.609 8.789 14.773 1 95.94 70 VAL A N 1
ATOM 487 C CA . VAL A 1 70 ? -6.699 7.391 15.188 1 95.94 70 VAL A CA 1
ATOM 488 C C . VAL A 1 70 ? -8.117 6.871 14.969 1 95.94 70 VAL A C 1
ATOM 490 O O . VAL A 1 70 ? -8.312 5.719 14.578 1 95.94 70 VAL A O 1
ATOM 493 N N . ASN A 1 71 ? -9.062 7.699 15.219 1 97 71 ASN A N 1
ATOM 494 C CA . ASN A 1 71 ? -10.461 7.293 15.062 1 97 71 ASN A CA 1
ATOM 495 C C . ASN A 1 71 ? -10.773 6.91 13.625 1 97 71 ASN A C 1
ATOM 497 O O . ASN A 1 71 ? -11.461 5.918 13.375 1 97 71 ASN A O 1
ATOM 501 N N . TYR A 1 72 ? -10.281 7.738 12.68 1 97.5 72 TYR A N 1
ATOM 502 C CA . TYR A 1 72 ? -10.477 7.426 11.273 1 97.5 72 TYR A CA 1
ATOM 503 C C . TYR A 1 72 ? -9.805 6.109 10.906 1 97.5 72 TYR A C 1
ATOM 505 O O . TYR A 1 72 ? -10.383 5.285 10.195 1 97.5 72 TYR A O 1
ATOM 513 N N . ALA A 1 73 ? -8.594 5.91 11.453 1 97.38 73 ALA A N 1
ATOM 514 C CA . ALA A 1 73 ? -7.82 4.707 11.156 1 97.38 73 ALA A CA 1
ATOM 515 C C . ALA A 1 73 ? -8.562 3.451 11.602 1 97.38 73 ALA A C 1
ATOM 517 O O . ALA A 1 73 ? -8.672 2.484 10.852 1 97.38 73 ALA A O 1
ATOM 518 N N . VAL A 1 74 ? -9.125 3.42 12.766 1 96.75 74 VAL A N 1
ATOM 519 C CA . VAL A 1 74 ? -9.758 2.244 13.352 1 96.75 74 VAL A CA 1
ATOM 520 C C . VAL A 1 74 ? -11.008 1.882 12.555 1 96.75 74 VAL A C 1
ATOM 522 O O . VAL A 1 74 ? -11.305 0.702 12.352 1 96.75 74 VAL A O 1
ATOM 525 N N . VAL A 1 75 ? -11.711 2.854 12.125 1 97.25 75 VAL A N 1
ATOM 526 C CA . VAL A 1 75 ? -12.922 2.611 11.344 1 97.25 75 VAL A CA 1
ATOM 527 C C . VAL A 1 75 ? -12.539 2.029 9.984 1 97.25 75 VAL A C 1
ATOM 529 O O . VAL A 1 75 ? -13.164 1.071 9.516 1 97.25 75 VAL A O 1
ATOM 532 N N . MET A 1 76 ? -11.531 2.566 9.375 1 97.5 76 MET A N 1
ATOM 533 C CA . MET A 1 76 ? -11.125 2.121 8.039 1 97.5 76 MET A CA 1
ATOM 534 C C . MET A 1 76 ? -10.602 0.689 8.086 1 97.5 76 MET A C 1
ATOM 536 O O . MET A 1 76 ? -10.758 -0.064 7.121 1 97.5 76 MET A O 1
ATOM 540 N N . VAL A 1 77 ? -10.062 0.3 9.188 1 96.5 77 VAL A N 1
ATOM 541 C CA . VAL A 1 77 ? -9.469 -1.028 9.297 1 96.5 77 VAL A CA 1
ATOM 542 C C . VAL A 1 77 ? -10.547 -2.094 9.125 1 96.5 77 VAL A C 1
ATOM 544 O O . VAL A 1 77 ? -10.297 -3.148 8.531 1 96.5 77 VAL A O 1
ATOM 547 N N . VAL A 1 78 ? -11.648 -1.869 9.641 1 96.5 78 VAL A N 1
ATOM 548 C CA . VAL A 1 78 ? -12.742 -2.822 9.523 1 96.5 78 VAL A CA 1
ATOM 549 C C . VAL A 1 78 ? -13.039 -3.094 8.047 1 96.5 78 VAL A C 1
ATOM 551 O O . VAL A 1 78 ? -13.109 -4.25 7.625 1 96.5 78 VAL A O 1
ATOM 554 N N . GLY A 1 79 ? -13.203 -2.041 7.305 1 96.75 79 GLY A N 1
ATOM 555 C CA . GLY A 1 79 ? -13.406 -2.188 5.871 1 96.75 79 GLY A CA 1
ATOM 556 C C . GLY A 1 79 ? -12.219 -2.795 5.156 1 96.75 79 GLY A C 1
ATOM 557 O O . GLY A 1 79 ? -12.383 -3.637 4.27 1 96.75 79 GLY A O 1
ATOM 558 N N . LEU A 1 80 ? -11.062 -2.354 5.57 1 96.88 80 LEU A N 1
ATOM 559 C CA . LEU A 1 80 ? -9.828 -2.822 4.957 1 96.88 80 LEU A CA 1
ATOM 560 C C . LEU A 1 80 ? -9.688 -4.332 5.105 1 96.88 80 LEU A C 1
ATOM 562 O O . LEU A 1 80 ? -9.359 -5.027 4.141 1 96.88 80 LEU A O 1
ATOM 566 N N . LEU A 1 81 ? -9.938 -4.863 6.301 1 96.69 81 LEU A N 1
ATOM 567 C CA . LEU A 1 81 ? -9.805 -6.285 6.59 1 96.69 81 LEU A CA 1
ATOM 568 C C . LEU A 1 81 ? -10.828 -7.098 5.797 1 96.69 81 LEU A C 1
ATOM 570 O O . LEU A 1 81 ? -10.477 -8.086 5.156 1 96.69 81 LEU A O 1
ATOM 574 N N . LEU A 1 82 ? -12.016 -6.68 5.812 1 96.81 82 LEU A N 1
ATOM 575 C CA . LEU A 1 82 ? -13.078 -7.383 5.098 1 96.81 82 LEU A CA 1
ATOM 576 C C . LEU A 1 82 ? -12.852 -7.324 3.59 1 96.81 82 LEU A C 1
ATOM 578 O O . LEU A 1 82 ? -12.953 -8.344 2.902 1 96.81 82 LEU A O 1
ATOM 582 N N . GLY A 1 83 ? -12.562 -6.129 3.148 1 97.81 83 GLY A N 1
ATOM 583 C CA . GLY A 1 83 ? -12.289 -5.969 1.729 1 97.81 83 GLY A CA 1
ATOM 584 C C . GLY A 1 83 ? -11.109 -6.789 1.253 1 97.81 83 GLY A C 1
ATOM 585 O O . GLY A 1 83 ? -11.141 -7.375 0.169 1 97.81 83 GLY A O 1
ATOM 586 N N . ASN A 1 84 ? -10.062 -6.762 2.055 1 97.62 84 ASN A N 1
ATOM 587 C CA . ASN A 1 84 ? -8.867 -7.527 1.735 1 97.62 84 ASN A CA 1
ATOM 588 C C . ASN A 1 84 ? -9.188 -9 1.504 1 97.62 84 ASN A C 1
ATOM 590 O O . ASN A 1 84 ? -8.695 -9.609 0.547 1 97.62 84 ASN A O 1
ATOM 594 N N . GLY A 1 85 ? -9.969 -9.609 2.375 1 97.62 85 GLY A N 1
ATOM 595 C CA . GLY A 1 85 ? -10.398 -10.984 2.188 1 97.62 85 GLY A CA 1
ATOM 596 C C . GLY A 1 85 ? -11.195 -11.188 0.911 1 97.62 85 GLY A C 1
ATOM 597 O O . GLY A 1 85 ? -10.922 -12.125 0.151 1 97.62 85 GLY A O 1
ATOM 598 N N . VAL A 1 86 ? -12.133 -10.344 0.668 1 97.62 86 VAL A N 1
ATOM 599 C CA . VAL A 1 86 ? -12.984 -10.422 -0.518 1 97.62 86 VAL A CA 1
ATOM 600 C C . VAL A 1 86 ? -12.125 -10.312 -1.775 1 97.62 86 VAL A C 1
ATOM 602 O O . VAL A 1 86 ? -12.281 -11.102 -2.711 1 97.62 86 VAL A O 1
ATOM 605 N N . GLY A 1 87 ? -11.242 -9.328 -1.791 1 98 87 GLY A N 1
ATOM 606 C CA . GLY A 1 87 ? -10.359 -9.156 -2.934 1 98 87 GLY A CA 1
ATOM 607 C C . GLY A 1 87 ? -9.477 -10.367 -3.186 1 98 87 GLY A C 1
ATOM 608 O O . GLY A 1 87 ? -9.273 -10.766 -4.336 1 98 87 GLY A O 1
ATOM 609 N N . ALA A 1 88 ? -8.984 -10.906 -2.145 1 98.06 88 ALA A N 1
ATOM 610 C CA . ALA A 1 88 ? -8.117 -12.078 -2.252 1 98.06 88 ALA A CA 1
ATOM 611 C C . ALA A 1 88 ? -8.875 -13.281 -2.797 1 98.06 88 ALA A C 1
ATOM 613 O O . ALA A 1 88 ? -8.359 -14.031 -3.629 1 98.06 88 ALA A O 1
ATOM 614 N N . VAL A 1 89 ? -10.07 -13.469 -2.305 1 97.81 89 VAL A N 1
ATOM 615 C CA . VAL A 1 89 ? -10.898 -14.578 -2.777 1 97.81 89 VAL A CA 1
ATOM 616 C C . VAL A 1 89 ? -11.164 -14.422 -4.273 1 97.81 89 VAL A C 1
ATOM 618 O O . VAL A 1 89 ? -11.062 -15.391 -5.031 1 97.81 89 VAL A O 1
ATOM 621 N N . PHE A 1 90 ? -11.469 -13.258 -4.66 1 97.06 90 PHE A N 1
ATOM 622 C CA . PHE A 1 90 ? -11.719 -13.008 -6.074 1 97.06 90 PHE A CA 1
ATOM 623 C C . PHE A 1 90 ? -10.469 -13.289 -6.902 1 97.06 90 PHE A C 1
ATOM 625 O O . PHE A 1 90 ? -10.539 -13.961 -7.934 1 97.06 90 PHE A O 1
ATOM 632 N N . ALA A 1 91 ? -9.344 -12.805 -6.523 1 97.31 91 ALA A N 1
ATOM 633 C CA . ALA A 1 91 ? -8.086 -12.922 -7.258 1 97.31 91 ALA A CA 1
ATOM 634 C C . ALA A 1 91 ? -7.656 -14.383 -7.375 1 97.31 91 ALA A C 1
ATOM 636 O O . ALA A 1 91 ? -6.898 -14.742 -8.281 1 97.31 91 ALA A O 1
ATOM 637 N N . ASN A 1 92 ? -8.148 -15.188 -6.48 1 97 92 ASN A N 1
ATOM 638 C CA . ASN A 1 92 ? -7.699 -16.578 -6.469 1 97 92 ASN A CA 1
ATOM 639 C C . ASN A 1 92 ? -8.758 -17.516 -7.059 1 97 92 ASN A C 1
ATOM 641 O O . ASN A 1 92 ? -8.656 -18.734 -6.926 1 97 92 ASN A O 1
ATOM 645 N N . GLN A 1 93 ? -9.734 -16.906 -7.695 1 95.44 93 GLN A N 1
ATOM 646 C CA . GLN A 1 93 ? -10.68 -17.734 -8.438 1 95.44 93 GLN A CA 1
ATOM 647 C C . GLN A 1 93 ? -10 -18.422 -9.617 1 95.44 93 GLN A C 1
ATOM 649 O O . GLN A 1 93 ? -9.039 -17.891 -10.188 1 95.44 93 GLN A O 1
ATOM 654 N N . PRO A 1 94 ? -10.484 -19.578 -10.023 1 93.12 94 PRO A N 1
ATOM 655 C CA . PRO A 1 94 ? -9.844 -20.359 -11.086 1 93.12 94 PRO A CA 1
ATOM 656 C C . PRO A 1 94 ? -9.812 -19.641 -12.422 1 93.12 94 PRO A C 1
ATOM 658 O O . PRO A 1 94 ? -8.922 -19.891 -13.242 1 93.12 94 PRO A O 1
ATOM 661 N N . TYR A 1 95 ? -10.695 -18.797 -12.664 1 94.44 95 TYR A N 1
ATOM 662 C CA . TYR A 1 95 ? -10.773 -18.141 -13.969 1 94.44 95 TYR A CA 1
ATOM 663 C C . TYR A 1 95 ? -9.922 -16.875 -14 1 94.44 95 TYR A C 1
ATOM 665 O O . TYR A 1 95 ? -9.805 -16.234 -15.039 1 94.44 95 TYR A O 1
ATOM 673 N N . VAL A 1 96 ? -9.391 -16.516 -12.922 1 96.06 96 VAL A N 1
ATOM 674 C CA . VAL A 1 96 ? -8.477 -15.375 -12.852 1 96.06 96 VA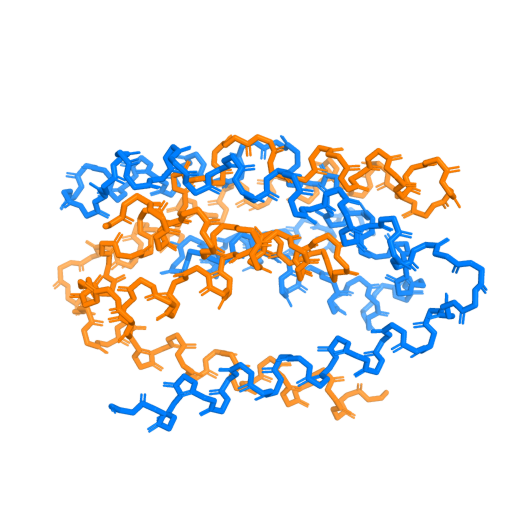L A CA 1
ATOM 675 C C . VAL A 1 96 ? -7.031 -15.867 -12.93 1 96.06 96 VAL A C 1
ATOM 677 O O . VAL A 1 96 ? -6.508 -16.406 -11.953 1 96.06 96 VAL A O 1
ATOM 680 N N . SER A 1 97 ? -6.406 -15.641 -14.062 1 96.19 97 SER A N 1
ATOM 681 C CA . SER A 1 97 ? -5.027 -16.078 -14.242 1 96.19 97 SER A CA 1
ATOM 682 C C . SER A 1 97 ? -4.043 -15.07 -13.656 1 96.19 97 SER A C 1
ATOM 684 O O . SER A 1 97 ? -4.391 -13.914 -13.445 1 96.19 97 SER A O 1
ATOM 686 N N . SER A 1 98 ? -2.838 -15.43 -13.391 1 95.69 98 SER A N 1
ATOM 687 C CA . SER A 1 98 ? -1.777 -14.539 -12.93 1 95.69 98 SER A CA 1
ATOM 688 C C . SER A 1 98 ? -1.484 -13.453 -13.969 1 95.69 98 SER A C 1
ATOM 690 O O . SER A 1 98 ? -1.174 -12.32 -13.609 1 95.69 98 SER A O 1
ATOM 692 N N . GLU A 1 99 ? -1.597 -13.875 -15.195 1 93.69 99 GLU A N 1
ATOM 693 C CA . GLU A 1 99 ? -1.364 -12.922 -16.281 1 93.69 99 GLU A CA 1
ATOM 694 C C . GLU A 1 99 ? -2.41 -11.805 -16.266 1 93.69 99 GLU A C 1
ATOM 696 O O . GLU A 1 99 ? -2.074 -10.633 -16.422 1 93.69 99 GLU A O 1
ATOM 701 N N . LEU A 1 100 ? -3.629 -12.18 -16.078 1 93.38 100 LEU A N 1
ATOM 702 C CA . LEU A 1 100 ? -4.695 -11.188 -15.977 1 93.38 100 LEU A CA 1
ATOM 703 C C . LEU A 1 100 ? -4.48 -10.289 -14.766 1 93.38 100 LEU A C 1
ATOM 705 O O . LEU A 1 100 ? -4.664 -9.07 -14.852 1 93.38 100 LEU A O 1
ATOM 709 N N . MET A 1 101 ? -4.066 -10.922 -13.695 1 94.12 101 MET A N 1
ATOM 710 C CA . MET A 1 101 ? -3.818 -10.148 -12.477 1 94.12 101 MET A CA 1
ATOM 711 C C . MET A 1 101 ? -2.705 -9.133 -12.695 1 94.12 101 MET A C 1
ATOM 713 O O . MET A 1 101 ? -2.787 -8 -12.211 1 94.12 101 MET A O 1
ATOM 717 N N . LYS A 1 102 ? -1.735 -9.531 -13.375 1 92.5 102 LYS A N 1
ATOM 718 C CA . LYS A 1 102 ? -0.632 -8.625 -13.68 1 92.5 102 LYS A CA 1
ATOM 719 C C . LYS A 1 102 ? -1.115 -7.418 -14.477 1 92.5 102 LYS A C 1
ATOM 721 O O . LYS A 1 102 ? -0.758 -6.281 -14.172 1 92.5 102 LYS A O 1
ATOM 726 N N . LYS A 1 103 ? -1.936 -7.66 -15.461 1 90.12 103 LYS A N 1
ATOM 727 C CA . LYS A 1 103 ? -2.482 -6.59 -16.281 1 90.12 103 LYS A CA 1
ATOM 728 C C . LYS A 1 103 ? -3.383 -5.668 -15.461 1 90.12 103 LYS A C 1
ATOM 730 O O . LYS A 1 103 ? -3.32 -4.445 -15.602 1 90.12 103 LYS A O 1
ATOM 735 N N . LEU A 1 104 ? -4.164 -6.273 -14.656 1 91.88 104 LEU A N 1
ATOM 736 C CA . LEU A 1 104 ? -5.066 -5.5 -13.82 1 91.88 104 LEU A CA 1
ATOM 737 C C . LEU A 1 104 ? -4.289 -4.641 -12.828 1 91.88 104 LEU A C 1
ATOM 739 O O . LEU A 1 104 ? -4.652 -3.488 -12.578 1 91.88 104 LEU A O 1
ATOM 743 N N . TYR A 1 105 ? -3.279 -5.207 -12.289 1 91.38 105 TYR A N 1
ATOM 744 C CA . TYR A 1 105 ? -2.432 -4.469 -11.359 1 91.38 105 TYR A CA 1
ATOM 745 C C . TYR A 1 105 ? -1.816 -3.25 -12.039 1 91.38 105 TYR A C 1
ATOM 747 O O . TYR A 1 105 ? -1.883 -2.137 -11.508 1 91.38 105 TYR A O 1
ATOM 755 N N . GLY A 1 106 ? -1.222 -3.445 -13.117 1 88.12 106 GLY A N 1
ATOM 756 C CA . GLY A 1 106 ? -0.646 -2.34 -13.867 1 88.12 106 GLY A CA 1
ATOM 757 C C . GLY A 1 106 ? -1.652 -1.255 -14.195 1 88.12 106 GLY A C 1
ATOM 758 O O . GLY A 1 106 ? -1.369 -0.067 -14.031 1 88.12 106 GLY A O 1
ATOM 759 N N . GLY A 1 107 ? -2.791 -1.619 -14.711 1 88 107 GLY A N 1
ATOM 760 C CA . GLY A 1 107 ? -3.857 -0.671 -14.992 1 88 107 GLY A CA 1
ATOM 761 C C . GLY A 1 107 ? -4.309 0.098 -13.766 1 88 107 GLY A C 1
ATOM 762 O O . GLY A 1 107 ? -4.523 1.311 -13.828 1 88 107 GLY A O 1
ATOM 763 N N . PHE A 1 108 ? -4.371 -0.585 -12.719 1 90 108 PHE A N 1
ATOM 764 C CA . PHE A 1 108 ? -4.789 0.017 -11.461 1 90 108 PHE A CA 1
ATOM 765 C C . PHE A 1 108 ? -3.811 1.104 -11.031 1 90 108 PHE A C 1
ATOM 767 O O . PHE A 1 108 ? -4.223 2.215 -10.688 1 90 108 PHE A O 1
ATOM 774 N N . LEU A 1 109 ? -2.543 0.854 -11.031 1 86.62 109 LEU A N 1
ATOM 775 C CA . LEU A 1 109 ? -1.528 1.819 -10.617 1 86.62 109 LEU A CA 1
ATOM 776 C C . LEU A 1 109 ? -1.544 3.043 -11.531 1 86.62 109 LEU A C 1
ATOM 778 O O . LEU A 1 109 ? -1.419 4.176 -11.055 1 86.62 109 LEU A O 1
ATOM 782 N N . LEU A 1 110 ? -1.78 2.814 -12.742 1 84.56 110 LEU A N 1
ATOM 783 C CA . LEU A 1 110 ? -1.797 3.904 -13.711 1 84.56 110 LEU A CA 1
ATOM 784 C C . LEU A 1 110 ? -2.986 4.828 -13.477 1 84.56 110 LEU A C 1
ATOM 786 O O . LEU A 1 110 ? -2.838 6.051 -13.461 1 84.56 110 LEU A O 1
ATOM 790 N N . VAL A 1 111 ? -4.117 4.211 -13.297 1 85.69 111 VAL A N 1
ATOM 791 C CA . VAL A 1 111 ? -5.332 4.988 -13.086 1 85.69 111 VAL A CA 1
ATOM 792 C C . VAL A 1 111 ? -5.223 5.785 -11.789 1 85.69 111 VAL A C 1
ATOM 794 O O . VAL A 1 111 ? -5.594 6.961 -11.734 1 85.69 111 VAL A O 1
ATOM 797 N N . LEU A 1 112 ? -4.691 5.18 -10.758 1 85.19 112 LEU A N 1
ATOM 798 C CA . LEU A 1 112 ? -4.562 5.844 -9.469 1 85.19 112 LEU A CA 1
ATOM 799 C C . LEU A 1 112 ? -3.57 7.004 -9.547 1 85.19 112 LEU A C 1
ATOM 801 O O . LEU A 1 112 ? -3.826 8.086 -9.008 1 85.19 112 LEU A O 1
ATOM 805 N N . GLY A 1 113 ? -2.455 6.82 -10.203 1 82.19 113 GLY A N 1
ATOM 806 C CA . GLY A 1 113 ? -1.471 7.875 -10.375 1 82.19 113 GLY A CA 1
ATOM 807 C C . GLY A 1 113 ? -1.996 9.055 -11.164 1 82.19 113 GLY A C 1
ATOM 808 O O . GLY A 1 113 ? -1.791 10.211 -10.781 1 82.19 113 GLY A O 1
ATOM 809 N N . LEU A 1 114 ? -2.684 8.742 -12.203 1 81.38 114 LEU A N 1
ATOM 810 C CA . LEU A 1 114 ? -3.242 9.789 -13.047 1 81.38 114 LEU A CA 1
ATOM 811 C C . LEU A 1 114 ? -4.312 10.578 -12.305 1 81.38 114 LEU A C 1
ATOM 813 O O . LEU A 1 114 ? -4.324 11.812 -12.344 1 81.38 114 LEU A O 1
ATOM 817 N N . ARG A 1 115 ? -5.121 9.875 -11.641 1 80.5 115 ARG A N 1
ATOM 818 C CA . ARG A 1 115 ? -6.211 10.531 -10.922 1 80.5 115 ARG A CA 1
ATOM 819 C C . ARG A 1 115 ? -5.676 11.438 -9.82 1 80.5 115 ARG A C 1
ATOM 821 O O . ARG A 1 115 ? -6.18 12.547 -9.625 1 80.5 115 ARG A O 1
ATOM 828 N N . TYR A 1 116 ? -4.676 10.922 -9.156 1 81.25 116 TYR A N 1
ATOM 829 C CA . TYR A 1 116 ? -4.141 11.695 -8.039 1 81.25 116 TYR A CA 1
ATOM 830 C C . TYR A 1 116 ? -3.48 12.977 -8.531 1 81.25 116 TYR A C 1
ATOM 832 O O . TYR A 1 116 ? -3.596 14.023 -7.898 1 81.25 116 TYR A O 1
ATOM 840 N N . LEU A 1 117 ? -2.879 12.961 -9.688 1 76.88 117 LEU A N 1
ATOM 841 C CA . LEU A 1 117 ? -2.141 14.117 -10.188 1 76.88 117 LEU A CA 1
ATOM 842 C C . LEU A 1 117 ? -3.074 15.094 -10.891 1 76.88 117 LEU A C 1
ATOM 844 O O . LEU A 1 117 ? -2.818 16.297 -10.914 1 76.88 117 LEU A O 1
ATOM 848 N N . VAL A 1 118 ? -4.023 14.5 -11.477 1 76 118 VAL A N 1
ATOM 849 C CA . VAL A 1 118 ? -4.91 15.367 -12.25 1 76 118 VAL A CA 1
ATOM 850 C C . VAL A 1 118 ? -5.98 15.953 -11.328 1 76 118 VAL A C 1
ATOM 852 O O . VAL A 1 118 ? -6.355 17.125 -11.477 1 76 118 VAL A O 1
ATOM 855 N N . TRP A 1 119 ? -6.512 14.969 -10.602 1 61.62 119 TRP A N 1
ATOM 856 C CA . TRP A 1 119 ? -7.613 15.461 -9.781 1 61.62 119 TRP A CA 1
ATOM 857 C C . TRP A 1 119 ? -7.109 16.438 -8.727 1 61.62 119 TRP A C 1
ATOM 859 O O . TRP A 1 119 ? -6.234 16.109 -7.922 1 61.62 119 TRP A O 1
ATOM 869 N N . ARG A 1 120 ? -6.922 17.75 -9.133 1 52.41 120 ARG A N 1
ATOM 870 C CA . ARG A 1 120 ? -6.781 18.938 -8.305 1 52.41 120 ARG A CA 1
ATOM 871 C C . ARG A 1 120 ? -8.102 19.297 -7.617 1 52.41 120 ARG A C 1
ATOM 873 O O . ARG A 1 120 ? -9.172 19.125 -8.195 1 52.41 120 ARG A O 1
ATOM 880 N N . MET B 1 1 ? -19.578 10.727 7.969 1 89.31 1 MET B N 1
ATOM 881 C CA . MET B 1 1 ? -18.125 10.578 8.07 1 89.31 1 MET B CA 1
ATOM 882 C C . MET B 1 1 ? -17.75 9.117 8.281 1 89.31 1 MET B C 1
ATOM 884 O O . MET B 1 1 ? -16.922 8.57 7.555 1 89.31 1 MET B O 1
ATOM 888 N N . LEU B 1 2 ? -18.562 8.359 9.141 1 91.5 2 LEU B N 1
ATOM 889 C CA . LEU B 1 2 ? -18.266 6.953 9.406 1 91.5 2 LEU B CA 1
ATOM 890 C C . LEU B 1 2 ? -18.484 6.105 8.156 1 91.5 2 LEU B C 1
ATOM 892 O O . LEU B 1 2 ? -17.641 5.281 7.809 1 91.5 2 LEU B O 1
ATOM 896 N N . GLY B 1 3 ? -19.594 6.281 7.52 1 95.06 3 GLY B N 1
ATOM 897 C CA . GLY B 1 3 ? -19.875 5.551 6.297 1 95.06 3 GLY B CA 1
ATOM 898 C C . GLY B 1 3 ? -18.844 5.754 5.215 1 95.06 3 GLY B C 1
ATOM 899 O O . GLY B 1 3 ? -18.469 4.812 4.512 1 95.06 3 GLY B O 1
ATOM 900 N N . GLN B 1 4 ? -18.391 6.926 5.082 1 97.31 4 GLN B N 1
ATOM 901 C CA . GLN B 1 4 ? -17.359 7.25 4.098 1 97.31 4 GLN B CA 1
ATOM 902 C C . GLN B 1 4 ? -16.047 6.535 4.41 1 97.31 4 GLN B C 1
ATOM 904 O O . GLN B 1 4 ? -15.414 5.977 3.516 1 97.31 4 GLN B O 1
ATOM 909 N N . LEU B 1 5 ? -15.727 6.551 5.68 1 98.06 5 LEU B N 1
ATOM 910 C CA . LEU B 1 5 ? -14.484 5.914 6.102 1 98.06 5 LEU B CA 1
ATOM 911 C C . LEU B 1 5 ? -14.547 4.406 5.895 1 98.06 5 LEU B C 1
ATOM 913 O O . LEU B 1 5 ? -13.57 3.797 5.441 1 98.06 5 LEU B O 1
ATOM 917 N N . LEU B 1 6 ? -15.664 3.828 6.191 1 97.69 6 LEU B N 1
ATOM 918 C CA . LEU B 1 6 ? -15.844 2.398 5.965 1 97.69 6 LEU B CA 1
ATOM 919 C C . LEU B 1 6 ? -15.773 2.068 4.477 1 97.69 6 LEU B C 1
ATOM 921 O O . LEU B 1 6 ? -15.18 1.056 4.094 1 97.69 6 LEU B O 1
ATOM 925 N N . THR B 1 7 ? -16.391 2.885 3.719 1 97.75 7 THR B N 1
ATOM 926 C CA . THR B 1 7 ? -16.375 2.691 2.271 1 97.75 7 THR B CA 1
ATOM 927 C C . THR B 1 7 ? -14.961 2.803 1.726 1 97.75 7 THR B C 1
ATOM 929 O O . THR B 1 7 ? -14.539 1.99 0.899 1 97.75 7 THR B O 1
ATOM 932 N N . VAL B 1 8 ? -14.219 3.799 2.213 1 97.56 8 VAL B N 1
ATOM 933 C CA . VAL B 1 8 ? -12.828 3.971 1.8 1 97.56 8 VAL B CA 1
ATOM 934 C C . VAL B 1 8 ? -12.016 2.732 2.18 1 97.56 8 VAL B C 1
ATOM 936 O O . VAL B 1 8 ? -11.273 2.193 1.356 1 97.56 8 VAL B O 1
ATOM 939 N N . GLY B 1 9 ? -12.18 2.271 3.408 1 97.94 9 GLY B N 1
ATOM 940 C CA . GLY B 1 9 ? -11.484 1.07 3.85 1 97.94 9 GLY B CA 1
ATOM 941 C C . GLY B 1 9 ? -11.852 -0.159 3.037 1 97.94 9 GLY B C 1
ATOM 942 O O . GLY B 1 9 ? -10.977 -0.952 2.68 1 97.94 9 GLY B O 1
ATOM 943 N N . LEU B 1 10 ? -13.109 -0.273 2.764 1 97.81 10 LEU B N 1
ATOM 944 C CA . LEU B 1 10 ? -13.594 -1.438 2.031 1 97.81 10 LEU B CA 1
ATOM 945 C C . LEU B 1 10 ? -13.023 -1.468 0.618 1 97.81 10 LEU B C 1
ATOM 947 O O . LEU B 1 10 ? -12.516 -2.498 0.171 1 97.81 10 LEU B O 1
ATOM 951 N N . ILE B 1 11 ? -13.07 -0.387 -0.054 1 97.19 11 ILE B N 1
ATOM 952 C CA . ILE B 1 11 ? -12.57 -0.305 -1.423 1 97.19 11 ILE B CA 1
ATOM 953 C C . ILE B 1 11 ? -11.055 -0.496 -1.432 1 97.19 11 ILE B C 1
ATOM 955 O O . ILE B 1 11 ? -10.516 -1.231 -2.266 1 97.19 11 ILE B O 1
ATOM 959 N N . ALA B 1 12 ? -10.383 0.152 -0.507 1 97.19 12 ALA B N 1
ATOM 960 C CA . ALA B 1 12 ? -8.938 -0 -0.366 1 97.19 12 ALA B CA 1
ATOM 961 C C . ALA B 1 12 ? -8.562 -1.446 -0.05 1 97.19 12 ALA B C 1
ATOM 963 O O . ALA B 1 12 ? -7.586 -1.975 -0.585 1 97.19 12 ALA B O 1
ATOM 964 N N . GLY B 1 13 ? -9.367 -2.107 0.774 1 97.19 13 GLY B N 1
ATOM 965 C CA . GLY B 1 13 ? -9.133 -3.5 1.126 1 97.19 13 GLY B CA 1
ATOM 966 C C . GLY B 1 13 ? -9.312 -4.449 -0.044 1 97.19 13 GLY B C 1
ATOM 967 O O . GLY B 1 13 ? -8.508 -5.359 -0.239 1 97.19 13 GLY B O 1
ATOM 968 N N . VAL B 1 14 ? -10.352 -4.254 -0.767 1 97.25 14 VAL B N 1
ATOM 969 C CA . VAL B 1 14 ? -10.602 -5.105 -1.926 1 97.25 14 VAL B CA 1
ATOM 970 C C . VAL B 1 14 ? -9.422 -5.012 -2.895 1 97.25 14 VAL B C 1
ATOM 972 O O . VAL B 1 14 ? -8.867 -6.031 -3.309 1 97.25 14 VAL B O 1
ATOM 975 N N . ALA B 1 15 ? -9 -3.814 -3.211 1 96.12 15 ALA B N 1
ATOM 976 C CA . ALA B 1 15 ? -7.852 -3.633 -4.098 1 96.12 15 ALA B CA 1
ATOM 977 C C . ALA B 1 15 ? -6.578 -4.195 -3.471 1 96.12 15 ALA B C 1
ATOM 979 O O . ALA B 1 15 ? -5.773 -4.836 -4.148 1 96.12 15 ALA B O 1
ATOM 980 N N . GLY B 1 16 ? -6.469 -3.939 -2.201 1 96.12 16 GLY B N 1
ATOM 981 C CA . GLY B 1 16 ? -5.316 -4.465 -1.481 1 96.12 16 GLY B CA 1
ATOM 982 C C . GLY B 1 16 ? -5.242 -5.977 -1.494 1 96.12 16 GLY B C 1
ATOM 983 O O . GLY B 1 16 ? -4.164 -6.551 -1.647 1 96.12 16 GLY B O 1
ATOM 984 N N . GLY B 1 17 ? -6.301 -6.609 -1.275 1 96.88 17 GLY B N 1
ATOM 985 C CA . GLY B 1 17 ? -6.355 -8.062 -1.295 1 96.88 17 GLY B CA 1
ATOM 986 C C . GLY B 1 17 ? -6.121 -8.648 -2.674 1 96.88 17 GLY B C 1
ATOM 987 O O . GLY B 1 17 ? -5.516 -9.719 -2.805 1 96.88 17 GLY B O 1
ATOM 988 N N . MET B 1 18 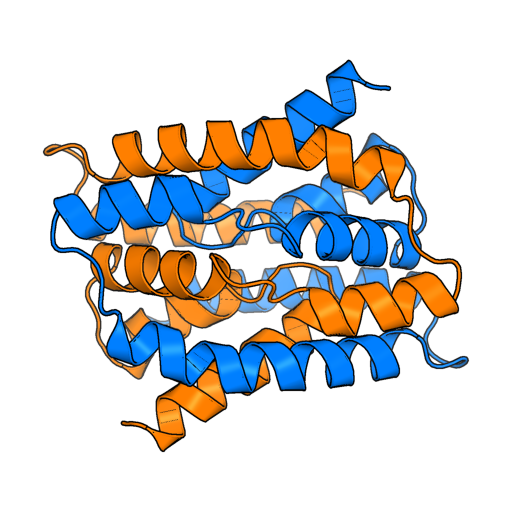? -6.57 -7.941 -3.637 1 96.44 18 MET B N 1
ATOM 989 C CA . MET B 1 18 ? -6.402 -8.406 -5.008 1 96.44 18 MET B CA 1
ATOM 990 C C . MET B 1 18 ? -4.957 -8.258 -5.465 1 96.44 18 MET B C 1
ATOM 992 O O . MET B 1 18 ? -4.422 -9.125 -6.156 1 96.44 18 MET B O 1
ATOM 996 N N . PHE B 1 19 ? -4.309 -7.125 -5.023 1 95.25 19 PHE B N 1
ATOM 997 C CA . PHE B 1 19 ? -3.051 -6.773 -5.672 1 95.25 19 PHE B CA 1
ATOM 998 C C . PHE B 1 19 ? -1.902 -6.785 -4.672 1 95.25 19 PHE B C 1
ATOM 1000 O O . PHE B 1 19 ? -0.743 -6.602 -5.047 1 95.25 19 PHE B O 1
ATOM 1007 N N . GLY B 1 20 ? -2.203 -6.949 -3.4 1 95 20 GLY B N 1
ATOM 1008 C CA . GLY B 1 20 ? -1.158 -7.031 -2.391 1 95 20 GLY B CA 1
ATOM 1009 C C . GLY B 1 20 ? -0.561 -5.68 -2.041 1 95 20 GLY B C 1
ATOM 1010 O O . GLY B 1 20 ? 0.595 -5.598 -1.618 1 95 20 GLY B O 1
ATOM 1011 N N . ILE B 1 21 ? -1.285 -4.586 -2.135 1 91.25 21 ILE B N 1
ATOM 1012 C CA . ILE B 1 21 ? -0.697 -3.258 -2.006 1 91.25 21 ILE B CA 1
ATOM 1013 C C . ILE B 1 21 ? -1.037 -2.672 -0.637 1 91.25 21 ILE B C 1
ATOM 1015 O O . ILE B 1 21 ? -0.688 -1.527 -0.34 1 91.25 21 ILE B O 1
ATOM 1019 N N . GLY B 1 22 ? -1.82 -3.357 0.283 1 85.38 22 GLY B N 1
ATOM 1020 C CA . GLY B 1 22 ? -2.107 -2.918 1.639 1 85.38 22 GLY B CA 1
ATOM 1021 C C . GLY B 1 22 ? -3.182 -1.85 1.704 1 85.38 22 GLY B C 1
ATOM 1022 O O . GLY B 1 22 ? -3.688 -1.535 2.783 1 85.38 22 GLY B O 1
ATOM 1023 N N . GLY B 1 23 ? -3.58 -1.111 0.842 1 89.12 23 GLY B N 1
ATOM 1024 C CA . GLY B 1 23 ? -4.707 -0.198 0.75 1 89.12 23 GLY B CA 1
ATOM 1025 C C . GLY B 1 23 ? -4.301 1.262 0.829 1 89.12 23 GLY B C 1
ATOM 1026 O O . GLY B 1 23 ? -5.113 2.152 0.565 1 89.12 23 GLY B O 1
ATOM 1027 N N . GLY B 1 24 ? -3.053 1.501 1.247 1 92.44 24 GLY B N 1
ATOM 1028 C CA . GLY B 1 24 ? -2.617 2.871 1.468 1 92.44 24 GLY B CA 1
ATOM 1029 C C . GLY B 1 24 ? -2.668 3.723 0.214 1 92.44 24 GLY B C 1
ATOM 1030 O O . GLY B 1 24 ? -2.99 4.91 0.278 1 92.44 24 GLY B O 1
ATOM 1031 N N . ALA B 1 25 ? -2.461 3.143 -0.863 1 91.75 25 ALA B N 1
ATOM 1032 C CA . ALA B 1 25 ? -2.463 3.846 -2.143 1 91.75 25 ALA B CA 1
ATOM 1033 C C . ALA B 1 25 ? -3.844 4.422 -2.449 1 91.75 25 ALA B C 1
ATOM 1035 O O . ALA B 1 25 ? -3.963 5.402 -3.188 1 91.75 25 ALA B O 1
ATOM 1036 N N . ILE B 1 26 ? -4.805 3.809 -1.895 1 93.44 26 ILE B N 1
ATOM 1037 C CA . ILE B 1 26 ? -6.168 4.277 -2.105 1 93.44 26 ILE B CA 1
ATOM 1038 C C . ILE B 1 26 ? -6.602 5.152 -0.93 1 93.44 26 ILE B C 1
ATOM 1040 O O . ILE B 1 26 ? -7.223 6.199 -1.122 1 93.44 26 ILE B O 1
ATOM 1044 N N . MET B 1 27 ? -6.246 4.781 0.265 1 96.5 27 MET B N 1
ATOM 1045 C CA . MET B 1 27 ? -6.691 5.492 1.46 1 96.5 27 MET B CA 1
ATOM 1046 C C . MET B 1 27 ? -6.18 6.93 1.461 1 96.5 27 MET B C 1
ATOM 1048 O O . MET B 1 27 ? -6.941 7.863 1.723 1 96.5 27 MET B O 1
ATOM 1052 N N . VAL B 1 28 ? -4.949 7.121 1.115 1 95.44 28 VAL B N 1
ATOM 1053 C CA . VAL B 1 28 ? -4.336 8.438 1.225 1 95.44 28 VAL B CA 1
ATOM 1054 C C . VAL B 1 28 ? -5.016 9.406 0.259 1 95.44 28 VAL B C 1
ATOM 1056 O O . VAL B 1 28 ? -5.512 10.461 0.671 1 95.44 28 VAL B O 1
ATOM 1059 N N . PRO B 1 29 ? -5.129 9.062 -0.969 1 93.62 29 PRO B N 1
ATOM 1060 C CA . PRO B 1 29 ? -5.836 10 -1.844 1 93.62 29 PRO B CA 1
ATOM 1061 C C . PRO B 1 29 ? -7.293 10.203 -1.434 1 93.62 29 PRO B C 1
ATOM 1063 O O . PRO B 1 29 ? -7.828 11.305 -1.574 1 93.62 29 PRO B O 1
ATOM 1066 N N . ALA B 1 30 ? -7.996 9.195 -1.021 1 95.06 30 ALA B N 1
ATOM 1067 C CA . ALA B 1 30 ? -9.383 9.336 -0.601 1 95.06 30 ALA B CA 1
ATOM 1068 C C . ALA B 1 30 ? -9.508 10.289 0.585 1 95.06 30 ALA B C 1
ATOM 1070 O O . ALA B 1 30 ? -10.406 11.125 0.629 1 95.06 30 ALA B O 1
ATOM 1071 N N . LEU B 1 31 ? -8.609 10.203 1.514 1 96.69 31 LEU B N 1
ATOM 1072 C CA . LEU B 1 31 ? -8.625 11.055 2.695 1 96.69 31 LEU B CA 1
ATOM 1073 C C . LEU B 1 31 ? -8.32 12.508 2.326 1 96.69 31 LEU B C 1
ATOM 1075 O O . LEU B 1 31 ? -8.93 13.43 2.859 1 96.69 31 LEU B O 1
ATOM 1079 N N . VAL B 1 32 ? -7.438 12.633 1.397 1 94.69 32 VAL B N 1
ATOM 1080 C CA . VAL B 1 32 ? -7.023 13.977 1.008 1 94.69 32 VAL B CA 1
ATOM 1081 C C . VAL B 1 32 ? -8.07 14.594 0.089 1 94.69 32 VAL B C 1
ATOM 1083 O O . VAL B 1 32 ? -8.578 15.695 0.356 1 94.69 32 VAL B O 1
ATOM 1086 N N . LEU B 1 33 ? -8.422 13.883 -0.927 1 92.06 33 LEU B N 1
ATOM 1087 C CA . LEU B 1 33 ? -9.227 14.477 -1.993 1 92.06 33 LEU B CA 1
ATOM 1088 C C . LEU B 1 33 ? -10.711 14.414 -1.659 1 92.06 33 LEU B C 1
ATOM 1090 O O . LEU B 1 33 ? -11.477 15.305 -2.045 1 92.06 33 LEU B O 1
ATOM 1094 N N . TRP B 1 34 ? -11.125 13.414 -0.979 1 93.81 34 TRP B N 1
ATOM 1095 C CA . TRP B 1 34 ? -12.547 13.25 -0.715 1 93.81 34 TRP B CA 1
ATOM 1096 C C . TRP B 1 34 ? -12.914 13.805 0.659 1 93.81 34 TRP B C 1
ATOM 1098 O O . TRP B 1 34 ? -13.953 14.445 0.819 1 93.81 34 TRP B O 1
ATOM 1108 N N . LEU B 1 35 ? -12.039 13.57 1.642 1 95.06 35 LEU B N 1
ATOM 1109 C CA . LEU B 1 35 ? -12.398 13.984 2.996 1 95.06 35 LEU B CA 1
ATOM 1110 C C . LEU B 1 35 ? -11.688 15.281 3.373 1 95.06 35 LEU B C 1
ATOM 1112 O O . LEU B 1 35 ? -11.93 15.836 4.449 1 95.06 35 LEU B O 1
ATOM 1116 N N . GLY B 1 36 ? -10.711 15.711 2.564 1 94.75 36 GLY B N 1
ATOM 1117 C CA . GLY B 1 36 ? -10.125 17.031 2.721 1 94.75 36 GLY B CA 1
ATOM 1118 C C . GLY B 1 36 ? -9.047 17.078 3.787 1 94.75 36 GLY B C 1
ATOM 1119 O O . GLY B 1 36 ? -8.75 18.156 4.32 1 94.75 36 GLY B O 1
ATOM 1120 N N . LEU B 1 37 ? -8.484 16.031 4.09 1 96.19 37 LEU B N 1
ATOM 1121 C CA . LEU B 1 37 ? -7.43 16.031 5.102 1 96.19 37 LEU B CA 1
ATOM 1122 C C . LEU B 1 37 ? -6.121 16.562 4.527 1 96.19 37 LEU B C 1
ATOM 1124 O O . LEU B 1 37 ? -5.871 16.438 3.326 1 96.19 37 LEU B O 1
ATOM 1128 N N . ASP B 1 38 ? -5.383 17.172 5.434 1 97.44 38 ASP B N 1
ATOM 1129 C CA . ASP B 1 38 ? -4.004 17.516 5.09 1 97.44 38 ASP B CA 1
ATOM 1130 C C . ASP B 1 38 ? -3.217 16.281 4.676 1 97.44 38 ASP B C 1
ATOM 1132 O O . ASP B 1 38 ? -3.438 15.18 5.207 1 97.44 38 ASP B O 1
ATOM 1136 N N . GLN B 1 39 ? -2.297 16.438 3.775 1 96.38 39 GLN B N 1
ATOM 1137 C CA . GLN B 1 39 ? -1.549 15.328 3.209 1 96.38 39 GLN B CA 1
ATOM 1138 C C . GLN B 1 39 ? -0.835 14.531 4.301 1 96.38 39 GLN B C 1
ATOM 1140 O O . GLN B 1 39 ? -0.878 13.297 4.309 1 96.38 39 GLN B O 1
ATOM 1145 N N . LYS B 1 40 ? -0.177 15.195 5.234 1 98.12 40 LYS B N 1
ATOM 1146 C CA . LYS B 1 40 ? 0.568 14.492 6.273 1 98.12 40 LYS B CA 1
ATOM 1147 C C . LYS B 1 40 ? -0.375 13.789 7.246 1 98.12 40 LYS B C 1
ATOM 1149 O O . LYS B 1 40 ? -0.077 12.695 7.723 1 98.12 40 LYS B O 1
ATOM 1154 N N . VAL B 1 41 ? -1.491 14.383 7.516 1 97.88 41 VAL B N 1
ATOM 1155 C CA . VAL B 1 41 ? -2.484 13.766 8.383 1 97.88 41 VAL B CA 1
ATOM 1156 C C . VAL B 1 41 ? -3.049 12.516 7.715 1 97.88 41 VAL B C 1
ATOM 1158 O O . VAL B 1 41 ? -3.217 11.477 8.359 1 97.88 41 VAL B O 1
ATOM 1161 N N . ALA B 1 42 ? -3.33 12.633 6.434 1 97.94 42 ALA B N 1
ATOM 1162 C CA . ALA B 1 42 ? -3.826 11.484 5.68 1 97.94 42 ALA B CA 1
ATOM 1163 C C . ALA B 1 42 ? -2.816 10.344 5.691 1 97.94 42 ALA B C 1
ATOM 1165 O O . ALA B 1 42 ? -3.184 9.18 5.891 1 97.94 42 ALA B O 1
ATOM 1166 N N . THR B 1 43 ? -1.581 10.68 5.512 1 97.56 43 THR B N 1
ATOM 1167 C CA . THR B 1 43 ? -0.507 9.695 5.492 1 97.56 43 THR B CA 1
ATOM 1168 C C . THR B 1 43 ? -0.381 9 6.844 1 97.56 43 THR B C 1
ATOM 1170 O O . THR B 1 43 ? -0.385 7.77 6.922 1 97.56 43 THR B O 1
ATOM 1173 N N . GLY B 1 44 ? -0.284 9.805 7.898 1 98.12 44 GLY B N 1
ATOM 1174 C CA . GLY B 1 44 ? -0.206 9.227 9.234 1 98.12 44 GLY B CA 1
ATOM 1175 C C . GLY B 1 44 ? -1.403 8.367 9.578 1 98.12 44 GLY B C 1
ATOM 1176 O O . GLY B 1 44 ? -1.255 7.309 10.203 1 98.12 44 GLY B O 1
ATOM 1177 N N . THR B 1 45 ? -2.586 8.789 9.172 1 98.19 45 THR B N 1
ATOM 1178 C CA . THR B 1 45 ? -3.816 8.055 9.438 1 98.19 45 THR B CA 1
ATOM 1179 C C . THR B 1 45 ? -3.826 6.73 8.688 1 98.19 45 THR B C 1
ATOM 1181 O O . THR B 1 45 ? -4.234 5.703 9.234 1 98.19 45 THR B O 1
ATOM 1184 N N . SER B 1 46 ? -3.408 6.773 7.477 1 97.62 46 SER B N 1
ATOM 1185 C CA . SER B 1 46 ? -3.293 5.551 6.684 1 97.62 46 SER B CA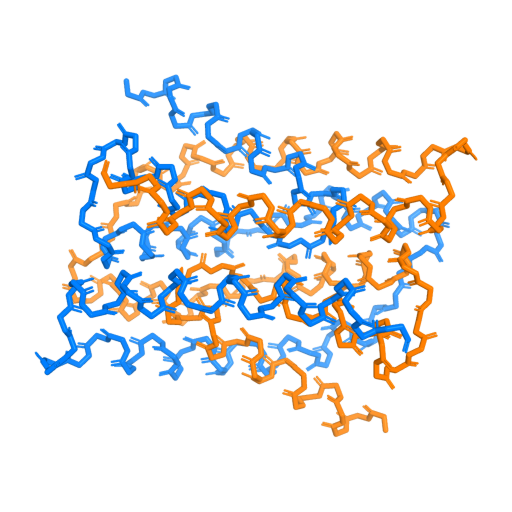 1
ATOM 1186 C C . SER B 1 46 ? -2.32 4.566 7.328 1 97.62 46 SER B C 1
ATOM 1188 O O . SER B 1 46 ? -2.605 3.373 7.414 1 97.62 46 SER B O 1
ATOM 1190 N N . LEU B 1 47 ? -1.168 5.043 7.777 1 97.5 47 LEU B N 1
ATOM 1191 C CA . LEU B 1 47 ? -0.178 4.188 8.422 1 97.5 47 LEU B CA 1
ATOM 1192 C C . LEU B 1 47 ? -0.729 3.602 9.719 1 97.5 47 LEU B C 1
ATOM 1194 O O . LEU B 1 47 ? -0.463 2.443 10.047 1 97.5 47 LEU B O 1
ATOM 1198 N N . ALA B 1 48 ? -1.443 4.371 10.445 1 97.56 48 ALA B N 1
ATOM 1199 C CA . ALA B 1 48 ? -2.055 3.885 11.68 1 97.56 48 ALA B CA 1
ATOM 1200 C C . ALA B 1 48 ? -3 2.721 11.406 1 97.56 48 ALA B C 1
ATOM 1202 O O . ALA B 1 48 ? -3.047 1.753 12.164 1 97.56 48 ALA B O 1
ATOM 1203 N N . ALA B 1 49 ? -3.752 2.805 10.344 1 96.88 49 ALA B N 1
ATOM 1204 C CA . ALA B 1 49 ? -4.633 1.705 9.961 1 96.88 49 ALA B CA 1
ATOM 1205 C C . ALA B 1 49 ? -3.834 0.445 9.648 1 96.88 49 ALA B C 1
ATOM 1207 O O . ALA B 1 49 ? -4.309 -0.671 9.875 1 96.88 49 ALA B O 1
ATOM 1208 N N . GLN B 1 50 ? -2.645 0.631 9.188 1 95.88 50 GLN B N 1
ATOM 1209 C CA . GLN B 1 50 ? -1.819 -0.483 8.734 1 9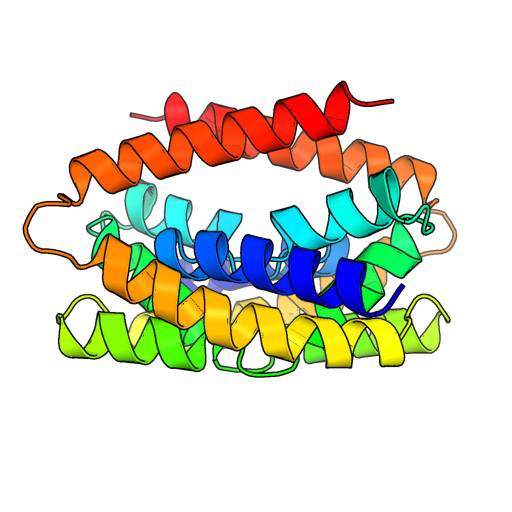5.88 50 GLN B CA 1
ATOM 1210 C C . GLN B 1 50 ? -0.952 -1.023 9.867 1 95.88 50 GLN B C 1
ATOM 1212 O O . GLN B 1 50 ? -0.074 -1.858 9.641 1 95.88 50 GLN B O 1
ATOM 1217 N N . VAL B 1 51 ? -1.056 -0.513 11.031 1 95.31 51 VAL B N 1
ATOM 1218 C CA . VAL B 1 51 ? -0.453 -1.114 12.219 1 95.31 51 VAL B CA 1
ATOM 1219 C C . VAL B 1 51 ? -1.154 -2.432 12.547 1 95.31 51 VAL B C 1
ATOM 1221 O O . VAL B 1 51 ? -0.534 -3.361 13.062 1 95.31 51 VAL B O 1
ATOM 1224 N N . LEU B 1 52 ? -2.375 -2.525 12.18 1 92.88 52 LEU B N 1
ATOM 1225 C CA . LEU B 1 52 ? -3.145 -3.754 12.352 1 92.88 52 LEU B CA 1
ATOM 1226 C C . LEU B 1 52 ? -2.934 -4.699 11.172 1 92.88 52 LEU B C 1
ATOM 1228 O O . LEU B 1 52 ? -2.473 -4.277 10.109 1 92.88 52 LEU B O 1
ATOM 1232 N N . PRO B 1 53 ? -3.176 -5.941 11.375 1 93.31 53 PRO B N 1
ATOM 1233 C CA . PRO B 1 53 ? -2.869 -6.934 10.344 1 93.31 53 PRO B CA 1
ATOM 1234 C C . PRO B 1 53 ? -3.838 -6.875 9.164 1 93.31 53 PRO B C 1
ATOM 1236 O O . PRO B 1 53 ? -4.645 -7.789 8.977 1 93.31 53 PRO B O 1
ATOM 1239 N N . ILE B 1 54 ? -3.643 -5.969 8.312 1 89.19 54 ILE B N 1
ATOM 1240 C CA . ILE B 1 54 ? -4.59 -5.676 7.242 1 89.19 54 ILE B CA 1
ATOM 1241 C C . ILE B 1 54 ? -4.512 -6.758 6.168 1 89.19 54 ILE B C 1
ATOM 1243 O O . ILE B 1 54 ? -5.465 -6.965 5.414 1 89.19 54 ILE B O 1
ATOM 1247 N N . GLY B 1 55 ? -3.398 -7.453 6.109 1 93.62 55 GLY B N 1
ATOM 1248 C CA . GLY B 1 55 ? -3.24 -8.484 5.098 1 93.62 55 GLY B CA 1
ATOM 1249 C C . GLY B 1 55 ? -3.666 -9.859 5.578 1 93.62 55 GLY B C 1
ATOM 1250 O O . GLY B 1 55 ? -3.504 -10.852 4.863 1 93.62 55 GLY B O 1
ATOM 1251 N N . LEU B 1 56 ? -4.191 -9.992 6.75 1 95.81 56 LEU B N 1
ATOM 1252 C CA . LEU B 1 56 ? -4.418 -11.273 7.406 1 95.81 56 LEU B CA 1
ATOM 1253 C C . LEU B 1 56 ? -5.355 -12.148 6.578 1 95.81 56 LEU B C 1
ATOM 1255 O O . LEU B 1 56 ? -5.008 -13.289 6.234 1 95.81 56 LEU B O 1
ATOM 1259 N N . LEU B 1 57 ? -6.512 -11.703 6.215 1 96.94 57 LEU B N 1
ATOM 1260 C CA . LEU B 1 57 ? -7.488 -12.5 5.477 1 96.94 57 LEU B CA 1
ATOM 1261 C C . LEU B 1 57 ? -6.988 -12.797 4.066 1 96.94 57 LEU B C 1
ATOM 1263 O O . LEU B 1 57 ? -7.145 -13.922 3.574 1 96.94 57 LEU B O 1
ATOM 1267 N N . GLY B 1 58 ? -6.387 -11.797 3.434 1 97.38 58 GLY B N 1
ATOM 1268 C CA . GLY B 1 58 ? -5.82 -12.016 2.111 1 97.38 58 GLY B CA 1
ATOM 1269 C C . GLY B 1 58 ? -4.676 -13.016 2.113 1 97.38 58 GLY B C 1
ATOM 1270 O O . GLY B 1 58 ? -4.633 -13.914 1.274 1 97.38 58 GLY B O 1
ATOM 1271 N N . ALA B 1 59 ? -3.805 -12.836 3.068 1 97.5 59 ALA B N 1
ATOM 1272 C CA . ALA B 1 59 ? -2.682 -13.766 3.182 1 97.5 59 ALA B CA 1
ATOM 1273 C C . ALA B 1 59 ? -3.168 -15.195 3.402 1 97.5 59 ALA B C 1
ATOM 1275 O O . ALA B 1 59 ? -2.586 -16.141 2.869 1 97.5 59 ALA B O 1
ATOM 1276 N N . TRP B 1 60 ? -4.129 -15.32 4.188 1 97.56 60 TRP B N 1
ATOM 1277 C CA . TRP B 1 60 ? -4.707 -16.641 4.449 1 97.56 60 TRP B CA 1
ATOM 1278 C C . TRP B 1 60 ? -5.238 -17.266 3.166 1 97.56 60 TRP B C 1
ATOM 1280 O O . TRP B 1 60 ? -4.98 -18.438 2.887 1 97.56 60 TRP B O 1
ATOM 1290 N N . VAL B 1 61 ? -5.984 -16.516 2.395 1 97.44 61 VAL B N 1
ATOM 1291 C CA . VAL B 1 61 ? -6.559 -16.984 1.139 1 97.44 61 VAL B CA 1
ATOM 1292 C C . VAL B 1 61 ? -5.441 -17.391 0.181 1 97.44 61 VAL B C 1
ATOM 1294 O O . VAL B 1 61 ? -5.484 -18.469 -0.407 1 97.44 61 VAL B O 1
ATOM 1297 N N . TYR B 1 62 ? -4.441 -16.562 0.035 1 98.06 62 TYR B N 1
ATOM 1298 C CA . TYR B 1 62 ? -3.334 -16.859 -0.863 1 98.06 62 TYR B CA 1
ATOM 1299 C C . TYR B 1 62 ? -2.529 -18.047 -0.358 1 98.06 62 TYR B C 1
ATOM 1301 O O . TYR B 1 62 ? -2.043 -18.859 -1.151 1 98.06 62 TYR B O 1
ATOM 1309 N N . HIS B 1 63 ? -2.371 -18.172 0.936 1 96.81 63 HIS B N 1
ATOM 1310 C CA . HIS B 1 63 ? -1.668 -19.312 1.522 1 96.81 63 HIS B CA 1
ATOM 1311 C C . HIS B 1 63 ? -2.371 -20.625 1.194 1 96.81 63 HIS B C 1
ATOM 1313 O O . HIS B 1 63 ? -1.723 -21.609 0.816 1 96.81 63 HIS B O 1
ATOM 1319 N N . ARG B 1 64 ? -3.635 -20.578 1.285 1 96.75 64 ARG B N 1
ATOM 1320 C CA . ARG B 1 64 ? -4.426 -21.781 1.021 1 96.75 64 ARG B CA 1
ATOM 1321 C C . ARG B 1 64 ? -4.355 -22.156 -0.452 1 96.75 64 ARG B C 1
ATOM 1323 O O . ARG B 1 64 ? -4.535 -23.328 -0.8 1 96.75 64 ARG B O 1
ATOM 1330 N N . SER B 1 65 ? -4.148 -21.219 -1.281 1 96.44 65 SER B N 1
ATOM 1331 C CA . SER B 1 65 ? -4.078 -21.453 -2.719 1 96.44 65 SER B CA 1
ATOM 1332 C C . SER B 1 65 ? -2.652 -21.781 -3.154 1 96.44 65 SER B C 1
ATOM 1334 O O . SER B 1 65 ? -2.385 -21.938 -4.348 1 96.44 65 SER B O 1
ATOM 1336 N N . GLY B 1 66 ? -1.667 -21.719 -2.156 1 95.69 66 GLY B N 1
ATOM 1337 C CA . GLY B 1 66 ? -0.281 -22.062 -2.445 1 95.69 66 GLY B CA 1
ATOM 1338 C C . GLY B 1 66 ? 0.489 -20.922 -3.078 1 95.69 66 GLY B C 1
ATOM 1339 O O . GLY B 1 66 ? 1.537 -21.125 -3.689 1 95.69 66 GLY B O 1
ATOM 1340 N N . ASN B 1 67 ? -0.056 -19.781 -2.979 1 96.69 67 ASN B N 1
ATOM 1341 C CA . ASN B 1 67 ? 0.519 -18.609 -3.627 1 96.69 67 ASN B CA 1
ATOM 1342 C C . ASN B 1 67 ? 1.166 -17.672 -2.615 1 96.69 67 ASN B C 1
ATOM 1344 O O . ASN B 1 67 ? 0.929 -16.453 -2.643 1 96.69 67 ASN B O 1
ATOM 1348 N N . LEU B 1 68 ? 2.07 -18.25 -1.811 1 94.88 68 LEU B N 1
ATOM 1349 C CA . LEU B 1 68 ? 2.664 -17.438 -0.755 1 94.88 68 LEU B CA 1
ATOM 1350 C C . LEU B 1 68 ? 4.02 -17.984 -0.336 1 94.88 68 LEU B C 1
ATOM 1352 O O . LEU B 1 68 ? 4.172 -19.203 -0.174 1 94.88 68 LEU B O 1
ATOM 1356 N N . GLN B 1 69 ? 5.035 -17.109 -0.241 1 97.25 69 GLN B N 1
ATOM 1357 C CA . GLN B 1 69 ? 6.348 -17.469 0.291 1 97.25 69 GLN B CA 1
ATOM 1358 C C . GLN B 1 69 ? 6.605 -16.766 1.623 1 97.25 69 GLN B C 1
ATOM 1360 O O . GLN B 1 69 ? 7.133 -15.648 1.653 1 97.25 69 GLN B O 1
ATOM 1365 N N . VAL B 1 70 ? 6.395 -17.484 2.684 1 95.88 70 VAL B N 1
ATOM 1366 C CA . VAL B 1 70 ? 6.426 -16.922 4.027 1 95.88 70 VAL B CA 1
ATOM 1367 C C . VAL B 1 70 ? 7.844 -16.453 4.363 1 95.88 70 VAL B C 1
ATOM 1369 O O . VAL B 1 70 ? 8.031 -15.438 5.023 1 95.88 70 VAL B O 1
ATOM 1372 N N . ASN B 1 71 ? 8.797 -17.203 3.932 1 97 71 ASN B N 1
ATOM 1373 C CA . ASN B 1 71 ? 10.188 -16.859 4.223 1 97 71 ASN B CA 1
ATOM 1374 C C . ASN B 1 71 ? 10.57 -15.508 3.625 1 97 71 ASN B C 1
ATOM 1376 O O . ASN B 1 71 ? 11.242 -14.703 4.277 1 97 71 ASN B O 1
ATOM 1380 N N . TYR B 1 72 ? 10.133 -15.281 2.369 1 97.5 72 TYR B N 1
ATOM 1381 C CA . TYR B 1 72 ? 10.398 -13.992 1.734 1 97.5 72 TYR B CA 1
ATOM 1382 C C . TYR B 1 72 ? 9.711 -12.859 2.49 1 97.5 72 TYR B C 1
ATOM 1384 O O . TYR B 1 72 ? 10.297 -11.805 2.713 1 97.5 72 TYR B O 1
ATOM 1392 N N . ALA B 1 73 ? 8.469 -13.133 2.924 1 97.38 73 ALA B N 1
ATOM 1393 C CA . ALA B 1 73 ? 7.684 -12.133 3.629 1 97.38 73 ALA B CA 1
ATOM 1394 C C . ALA B 1 73 ? 8.367 -11.703 4.926 1 97.38 73 ALA B C 1
ATOM 1396 O O . ALA B 1 73 ? 8.492 -10.508 5.203 1 97.38 73 ALA B O 1
ATOM 1397 N N . VAL B 1 74 ? 8.867 -12.602 5.711 1 96.75 74 VAL B N 1
ATOM 1398 C CA . VAL B 1 74 ? 9.445 -12.328 7.023 1 96.75 74 VAL B CA 1
ATOM 1399 C C . VAL B 1 74 ? 10.727 -11.508 6.863 1 96.75 74 VAL B C 1
ATOM 1401 O O . VAL B 1 74 ? 11 -10.609 7.66 1 96.75 74 VAL B O 1
ATOM 1404 N N . VAL B 1 75 ? 11.484 -11.805 5.875 1 97.25 75 VAL B N 1
ATOM 1405 C CA . VAL B 1 75 ? 12.727 -11.07 5.629 1 97.25 75 VAL B CA 1
ATOM 1406 C C . VAL B 1 75 ? 12.398 -9.641 5.207 1 97.25 75 VAL B C 1
ATOM 1408 O O . VAL B 1 75 ? 13.023 -8.688 5.688 1 97.25 75 VAL B O 1
ATOM 1411 N N . MET B 1 76 ? 11.43 -9.484 4.359 1 97.5 76 MET B N 1
ATOM 1412 C CA . MET B 1 76 ? 11.078 -8.164 3.848 1 97.5 76 MET B CA 1
ATOM 1413 C C . MET B 1 76 ? 10.508 -7.281 4.957 1 97.5 76 MET B C 1
ATOM 1415 O O . MET B 1 76 ? 10.695 -6.062 4.945 1 97.5 76 MET B O 1
ATOM 1419 N N . VAL B 1 77 ? 9.914 -7.875 5.934 1 96.56 77 VAL B N 1
ATOM 1420 C CA . VAL B 1 77 ? 9.281 -7.109 7.004 1 96.56 77 VAL B CA 1
ATOM 1421 C C . VAL B 1 77 ? 10.344 -6.328 7.777 1 96.56 77 VAL B C 1
ATOM 1423 O O . VAL B 1 77 ? 10.102 -5.199 8.211 1 96.56 77 VAL B O 1
ATOM 1426 N N . VAL B 1 78 ? 11.422 -6.91 7.973 1 96.5 78 VAL B N 1
ATOM 1427 C CA . VAL B 1 78 ? 12.5 -6.242 8.695 1 96.5 78 VAL B CA 1
ATOM 1428 C C . VAL B 1 78 ? 12.859 -4.934 7.988 1 96.5 78 VAL B C 1
ATOM 1430 O O . VAL B 1 78 ? 12.93 -3.879 8.625 1 96.5 78 VAL B O 1
ATOM 1433 N N . GLY B 1 79 ? 13.086 -5.016 6.719 1 96.81 79 GLY B N 1
ATOM 1434 C CA . GLY B 1 79 ? 13.359 -3.818 5.941 1 96.81 79 GLY B CA 1
ATOM 1435 C C . GLY B 1 79 ? 12.195 -2.85 5.906 1 96.81 79 GLY B C 1
ATOM 1436 O O . GLY B 1 79 ? 12.383 -1.636 6.008 1 96.81 79 GLY B O 1
ATOM 1437 N N . LEU B 1 80 ? 11.031 -3.424 5.766 1 96.88 80 LEU B N 1
ATOM 1438 C CA . LEU B 1 80 ? 9.812 -2.623 5.684 1 96.88 80 LEU B CA 1
ATOM 1439 C C . LEU B 1 80 ? 9.633 -1.782 6.945 1 96.88 80 LEU B C 1
ATOM 1441 O O . LEU B 1 80 ? 9.344 -0.586 6.863 1 96.88 80 LEU B O 1
ATOM 1445 N N . LEU B 1 81 ? 9.805 -2.385 8.109 1 96.75 81 LEU B N 1
ATOM 1446 C CA . LEU B 1 81 ? 9.633 -1.71 9.391 1 96.75 81 LEU B CA 1
ATOM 1447 C C . LEU B 1 81 ? 10.672 -0.609 9.578 1 96.75 81 LEU B C 1
ATOM 1449 O O . LEU B 1 81 ? 10.328 0.524 9.922 1 96.75 81 LEU B O 1
ATOM 1453 N N . LEU B 1 82 ? 11.867 -0.909 9.312 1 96.88 82 LEU B N 1
ATOM 1454 C CA . LEU B 1 82 ? 12.945 0.063 9.461 1 96.88 82 LEU B CA 1
ATOM 1455 C C . LEU B 1 82 ? 12.797 1.201 8.461 1 96.88 82 LEU B C 1
ATOM 1457 O O . LEU B 1 82 ? 12.914 2.373 8.82 1 96.88 82 LEU B O 1
ATOM 1461 N N . GLY B 1 83 ? 12.562 0.801 7.238 1 97.88 83 GLY B N 1
ATOM 1462 C CA . GLY B 1 83 ? 12.367 1.81 6.211 1 97.88 83 GLY B CA 1
ATOM 1463 C C . GLY B 1 83 ? 11.188 2.723 6.48 1 97.88 83 GLY B C 1
ATOM 1464 O O . GLY B 1 83 ? 11.266 3.932 6.254 1 97.88 83 GLY B O 1
ATOM 1465 N N . ASN B 1 84 ? 10.117 2.119 6.918 1 97.69 84 ASN B N 1
ATOM 1466 C CA . ASN B 1 84 ? 8.914 2.881 7.25 1 97.69 84 ASN B CA 1
ATOM 1467 C C . ASN B 1 84 ? 9.211 3.982 8.266 1 97.69 84 ASN B C 1
ATOM 1469 O O . ASN B 1 84 ? 8.766 5.117 8.102 1 97.69 84 ASN B O 1
ATOM 1473 N N . GLY B 1 85 ? 9.93 3.666 9.32 1 97.62 85 GLY B N 1
ATOM 1474 C CA . GLY B 1 85 ? 10.344 4.668 10.289 1 97.62 85 GLY B CA 1
ATOM 1475 C C . GLY B 1 85 ? 11.195 5.77 9.688 1 97.62 85 GLY B C 1
ATOM 1476 O O . GLY B 1 85 ? 10.938 6.953 9.922 1 97.62 85 GLY B O 1
ATOM 1477 N N . VAL B 1 86 ? 12.156 5.391 8.914 1 97.62 86 VAL B N 1
ATOM 1478 C CA . VAL B 1 86 ? 13.062 6.344 8.281 1 97.62 86 VAL B CA 1
ATOM 1479 C C . VAL B 1 86 ? 12.273 7.27 7.359 1 97.62 86 VAL B C 1
ATOM 1481 O O . VAL B 1 86 ? 12.453 8.492 7.387 1 97.62 86 VAL B O 1
ATOM 1484 N N . GLY B 1 87 ? 11.414 6.691 6.539 1 98 87 GLY B N 1
ATOM 1485 C CA . GLY B 1 87 ? 10.594 7.496 5.648 1 98 87 GLY B CA 1
ATOM 1486 C C . GLY B 1 87 ? 9.695 8.477 6.379 1 98 87 GLY B C 1
ATOM 1487 O O . GLY B 1 87 ? 9.539 9.625 5.957 1 98 87 GLY B O 1
ATOM 1488 N N . ALA B 1 88 ? 9.141 8.008 7.438 1 98.06 88 ALA B N 1
ATOM 1489 C CA . ALA B 1 88 ? 8.25 8.852 8.227 1 98.06 88 ALA B CA 1
ATOM 1490 C C . ALA B 1 88 ? 9.008 10.016 8.859 1 98.06 88 ALA B C 1
ATOM 1492 O O . ALA B 1 88 ? 8.508 11.141 8.891 1 98.06 88 ALA B O 1
ATOM 1493 N N . VAL B 1 89 ? 10.172 9.727 9.375 1 97.81 89 VAL B N 1
ATOM 1494 C CA . VAL B 1 89 ? 10.992 10.773 9.977 1 97.81 89 VAL B CA 1
ATOM 1495 C C . VAL B 1 89 ? 11.336 11.828 8.93 1 97.81 89 VAL B C 1
ATOM 1497 O O . VAL B 1 89 ? 11.25 13.023 9.195 1 97.81 89 VAL B O 1
ATOM 1500 N N . PHE B 1 90 ? 11.688 11.391 7.801 1 97.06 90 PHE B N 1
ATOM 1501 C CA . PHE B 1 90 ? 12.016 12.32 6.727 1 97.06 90 PHE B CA 1
ATOM 1502 C C . PHE B 1 90 ? 10.805 13.172 6.363 1 97.06 90 PHE B C 1
ATOM 1504 O O . PHE B 1 90 ? 10.914 14.398 6.238 1 97.06 90 PHE B O 1
ATOM 1511 N N . ALA B 1 91 ? 9.672 12.602 6.172 1 97.31 91 ALA B N 1
ATOM 1512 C CA . ALA B 1 91 ? 8.453 13.273 5.738 1 97.31 91 ALA B CA 1
ATOM 1513 C C . ALA B 1 91 ? 7.992 14.289 6.777 1 97.31 91 ALA B C 1
ATOM 1515 O O . ALA B 1 91 ? 7.277 15.242 6.449 1 97.31 91 ALA B O 1
ATOM 1516 N N . ASN B 1 92 ? 8.422 14.094 7.984 1 97.06 92 ASN B N 1
ATOM 1517 C CA . ASN B 1 92 ? 7.945 14.977 9.047 1 97.06 92 ASN B CA 1
ATOM 1518 C C . ASN B 1 92 ? 9.008 15.992 9.461 1 97.06 92 ASN B C 1
ATOM 1520 O O . ASN B 1 92 ? 8.875 16.656 10.484 1 97.06 92 ASN B O 1
ATOM 1524 N N . GLN B 1 93 ? 10.031 16.094 8.641 1 95.5 93 GLN B N 1
ATOM 1525 C CA . GLN B 1 93 ? 10.992 17.156 8.859 1 95.5 93 GLN B CA 1
ATOM 1526 C C . GLN B 1 93 ? 10.359 18.531 8.625 1 95.5 93 GLN B C 1
ATOM 1528 O O . GLN B 1 93 ? 9.445 18.656 7.809 1 95.5 93 GLN B O 1
ATOM 1533 N N . PRO B 1 94 ? 10.828 19.562 9.289 1 93.19 94 PRO B N 1
ATOM 1534 C CA . PRO B 1 94 ? 10.227 20.891 9.211 1 93.19 94 PRO B CA 1
ATOM 1535 C C . PRO B 1 94 ? 10.273 21.484 7.805 1 93.19 94 PRO B C 1
ATOM 1537 O O . PRO B 1 94 ? 9.422 22.297 7.441 1 93.19 94 PRO B O 1
ATOM 1540 N N . TYR B 1 95 ? 11.195 21.109 7.039 1 94.38 95 TYR B N 1
ATOM 1541 C CA . TYR B 1 95 ? 11.352 21.719 5.719 1 94.38 95 TYR B CA 1
ATOM 1542 C C . TYR B 1 95 ? 10.531 20.969 4.676 1 94.38 95 TYR B C 1
ATOM 1544 O O . TYR B 1 95 ? 10.484 21.375 3.512 1 94.38 95 TYR B O 1
ATOM 1552 N N . VAL B 1 96 ? 9.961 19.906 5.039 1 96.12 96 VAL B N 1
ATOM 1553 C CA . VAL B 1 96 ? 9.07 19.172 4.152 1 96.12 96 VAL B CA 1
ATOM 1554 C C . VAL B 1 96 ? 7.621 19.578 4.41 1 96.12 96 VAL B C 1
ATOM 1556 O O . VAL B 1 96 ? 7.035 19.188 5.422 1 96.12 96 VAL B O 1
ATOM 1559 N N . SER B 1 97 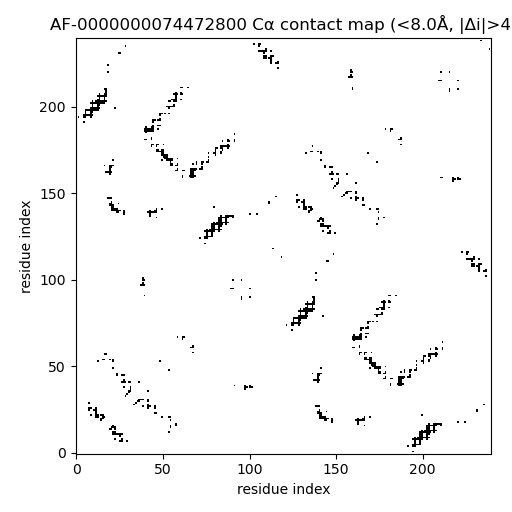? 7.055 20.312 3.479 1 96.25 97 SER B N 1
ATOM 1560 C CA . SER B 1 97 ? 5.68 20.766 3.633 1 96.25 97 SER B CA 1
ATOM 1561 C C . SER B 1 97 ? 4.688 19.703 3.166 1 96.25 97 SER B C 1
ATOM 1563 O O . SER B 1 97 ? 5.051 18.797 2.418 1 96.25 97 SER B O 1
ATOM 1565 N N . SER B 1 98 ? 3.461 19.75 3.545 1 95.75 98 SER B N 1
ATOM 1566 C CA . SER B 1 98 ? 2.4 18.859 3.086 1 95.75 98 SER B CA 1
ATOM 1567 C C . SER B 1 98 ? 2.188 18.984 1.581 1 95.75 98 SER B C 1
ATOM 1569 O O . SER B 1 98 ? 1.886 18 0.909 1 95.75 98 SER B O 1
ATOM 1571 N N . GLU B 1 99 ? 2.354 20.203 1.139 1 93.69 99 GLU B N 1
ATOM 1572 C CA . GLU B 1 99 ? 2.199 20.438 -0.293 1 93.69 99 GLU B CA 1
ATOM 1573 C C . GLU B 1 99 ? 3.27 19.703 -1.093 1 93.69 99 GLU B C 1
ATOM 1575 O O . GLU B 1 99 ? 2.971 19.078 -2.117 1 93.69 99 GLU B O 1
ATOM 1580 N N . LEU B 1 100 ? 4.473 19.766 -0.623 1 93.44 100 LEU B N 1
ATOM 1581 C CA . LEU B 1 100 ? 5.559 19.031 -1.266 1 93.44 100 LEU B CA 1
ATOM 1582 C C . LEU B 1 100 ? 5.301 17.531 -1.214 1 93.44 100 LEU B C 1
ATOM 1584 O O . LEU B 1 100 ? 5.523 16.828 -2.201 1 93.44 100 LEU B O 1
ATOM 1588 N N . MET B 1 101 ? 4.82 17.109 -0.076 1 94.12 101 MET B N 1
ATOM 1589 C CA . MET B 1 101 ? 4.523 15.688 0.082 1 94.12 101 MET B CA 1
ATOM 1590 C C . MET B 1 101 ? 3.451 15.242 -0.904 1 94.12 101 MET B C 1
ATOM 1592 O O . MET B 1 101 ? 3.535 14.148 -1.468 1 94.12 101 MET B O 1
ATOM 1596 N N . LYS B 1 102 ? 2.502 16.047 -1.071 1 92.56 102 LYS B N 1
ATOM 1597 C CA . LYS B 1 102 ? 1.438 15.734 -2.021 1 92.56 102 LYS B CA 1
ATOM 1598 C C . LYS B 1 102 ? 1.992 15.578 -3.436 1 92.56 102 LYS B C 1
ATOM 1600 O O . LYS B 1 102 ? 1.646 14.633 -4.145 1 92.56 102 LYS B O 1
ATOM 1605 N N . LYS B 1 103 ? 2.855 16.469 -3.812 1 90.25 103 LYS B N 1
ATOM 1606 C CA . LYS B 1 103 ? 3.469 16.422 -5.137 1 90.25 103 LYS B CA 1
ATOM 1607 C C . LYS B 1 103 ? 4.352 15.188 -5.289 1 90.25 103 LYS B C 1
ATOM 1609 O O . LYS B 1 103 ? 4.328 14.531 -6.328 1 90.25 103 LYS B O 1
ATOM 1614 N N . LEU B 1 104 ? 5.086 14.922 -4.277 1 91.94 104 LEU B N 1
ATOM 1615 C CA . LEU B 1 104 ? 5.965 13.758 -4.301 1 91.94 104 LEU B CA 1
ATOM 1616 C C . LEU B 1 104 ? 5.156 12.469 -4.387 1 91.94 104 LEU B C 1
ATOM 1618 O O . LEU B 1 104 ? 5.535 11.539 -5.105 1 91.94 104 LEU B O 1
ATOM 1622 N N . TYR B 1 105 ? 4.098 12.43 -3.654 1 91.31 105 TYR B N 1
ATOM 1623 C CA . TYR B 1 105 ? 3.223 11.266 -3.691 1 91.31 105 TYR B CA 1
ATOM 1624 C C . TYR B 1 105 ? 2.672 11.039 -5.094 1 91.31 105 TYR B C 1
ATOM 1626 O O . TYR B 1 105 ? 2.746 9.93 -5.625 1 91.31 105 TYR B O 1
ATOM 1634 N N . GLY B 1 106 ? 2.127 12.016 -5.652 1 88.31 106 GLY B N 1
ATOM 1635 C CA . GLY B 1 106 ? 1.616 11.914 -7.008 1 88.31 106 GLY B CA 1
ATOM 1636 C C . GLY B 1 106 ? 2.664 11.461 -8.008 1 88.31 106 GLY B C 1
ATOM 1637 O O . GLY B 1 106 ? 2.4 10.594 -8.844 1 88.31 106 GLY B O 1
ATOM 1638 N N . GLY B 1 107 ? 3.828 12.062 -7.988 1 88 107 GLY B N 1
ATOM 1639 C CA . GLY B 1 107 ? 4.93 11.656 -8.844 1 88 107 GLY B CA 1
ATOM 1640 C C . GLY B 1 107 ? 5.336 10.211 -8.648 1 88 107 GLY B C 1
ATOM 1641 O O . GLY B 1 107 ? 5.582 9.492 -9.625 1 88 107 GLY B O 1
ATOM 1642 N N . PHE B 1 108 ? 5.324 9.82 -7.461 1 89.94 108 PHE B N 1
ATOM 1643 C CA . PHE B 1 108 ? 5.691 8.453 -7.117 1 89.94 108 PHE B CA 1
ATOM 1644 C C . PHE B 1 108 ? 4.715 7.461 -7.738 1 89.94 108 PHE B C 1
ATOM 1646 O O . PHE B 1 108 ? 5.129 6.484 -8.359 1 89.94 108 PHE B O 1
ATOM 1653 N N . LEU B 1 109 ? 3.443 7.648 -7.602 1 86.69 109 LEU B N 1
ATOM 1654 C CA . LEU B 1 109 ? 2.43 6.75 -8.148 1 86.69 109 LEU B CA 1
ATOM 1655 C C . LEU B 1 109 ? 2.521 6.684 -9.664 1 86.69 109 LEU B C 1
ATOM 1657 O O . LEU B 1 109 ? 2.398 5.605 -10.25 1 86.69 109 LEU B O 1
ATOM 1661 N N . LEU B 1 110 ? 2.816 7.773 -10.242 1 84.56 110 LEU B N 1
ATOM 1662 C CA . LEU B 1 110 ? 2.908 7.84 -11.695 1 84.56 110 LEU B CA 1
ATOM 1663 C C . LEU B 1 110 ? 4.105 7.043 -12.203 1 84.56 110 LEU B C 1
ATOM 1665 O O . LEU B 1 110 ? 3.986 6.266 -13.148 1 84.56 110 LEU B O 1
ATOM 1669 N N . VAL B 1 111 ? 5.207 7.254 -11.555 1 85.69 111 VAL B N 1
ATOM 1670 C CA . VAL B 1 111 ? 6.43 6.57 -11.961 1 85.69 111 VAL B CA 1
ATOM 1671 C C . VAL B 1 111 ? 6.266 5.066 -11.766 1 85.69 111 VAL B C 1
ATOM 1673 O O . VAL B 1 111 ? 6.664 4.273 -12.633 1 85.69 111 VAL B O 1
ATOM 1676 N N . LEU B 1 112 ? 5.672 4.66 -10.68 1 84.88 112 LEU B N 1
ATOM 1677 C CA . LEU B 1 112 ? 5.488 3.24 -10.391 1 84.88 112 LEU B CA 1
ATOM 1678 C C . LEU B 1 112 ? 4.531 2.6 -11.391 1 84.88 112 LEU B C 1
ATOM 1680 O O . LEU B 1 112 ? 4.785 1.496 -11.883 1 84.88 112 LEU B O 1
ATOM 1684 N N . GLY B 1 113 ? 3.447 3.246 -11.711 1 82 113 GLY B N 1
ATOM 1685 C CA . GLY B 1 113 ? 2.498 2.742 -12.695 1 82 113 GLY B CA 1
ATOM 1686 C C . GLY B 1 113 ? 3.094 2.6 -14.078 1 82 113 GLY B C 1
ATOM 1687 O O . GLY B 1 113 ? 2.896 1.58 -14.742 1 82 113 GLY B O 1
ATOM 1688 N N . LEU B 1 114 ? 3.822 3.59 -14.453 1 81.44 114 LEU B N 1
ATOM 1689 C CA . LEU B 1 114 ? 4.449 3.574 -15.766 1 81.44 114 LEU B CA 1
ATOM 1690 C C . LEU B 1 114 ? 5.5 2.471 -15.859 1 81.44 114 LEU B C 1
ATOM 1692 O O . LEU B 1 114 ? 5.539 1.723 -16.844 1 81.44 114 LEU B O 1
ATOM 1696 N N . ARG B 1 115 ? 6.27 2.379 -14.859 1 80.56 115 ARG B N 1
ATOM 1697 C CA . ARG B 1 115 ? 7.332 1.379 -14.859 1 80.56 115 ARG B CA 1
ATOM 1698 C C . ARG B 1 115 ? 6.758 -0.033 -14.898 1 80.56 115 ARG B C 1
ATOM 1700 O O . ARG B 1 115 ? 7.273 -0.896 -15.617 1 80.56 115 ARG B O 1
ATOM 1707 N N . TYR B 1 116 ? 5.711 -0.204 -14.117 1 80.81 116 TYR B N 1
ATOM 1708 C CA . TYR B 1 116 ? 5.137 -1.543 -14.047 1 80.81 116 TYR B CA 1
ATOM 1709 C C . TYR B 1 116 ? 4.535 -1.947 -15.391 1 80.81 116 TYR B C 1
ATOM 1711 O O . TYR B 1 116 ? 4.641 -3.105 -15.797 1 80.81 116 TYR B O 1
ATOM 1719 N N . LEU B 1 117 ? 3.992 -1.03 -16.125 1 76.56 117 LEU B N 1
ATOM 1720 C CA . LEU B 1 117 ? 3.309 -1.345 -17.375 1 76.56 117 LEU B CA 1
ATOM 1721 C C . LEU B 1 117 ? 4.301 -1.441 -18.531 1 76.56 117 LEU B C 1
ATOM 1723 O O . LEU B 1 117 ? 4.074 -2.182 -19.484 1 76.56 117 LEU B O 1
ATOM 1727 N N . VAL B 1 118 ? 5.273 -0.645 -18.391 1 75.94 118 VAL B N 1
ATOM 1728 C CA . VAL B 1 118 ? 6.219 -0.618 -19.5 1 75.94 118 VAL B CA 1
ATOM 1729 C C . VAL B 1 118 ? 7.258 -1.726 -19.312 1 75.94 118 VAL B C 1
ATOM 1731 O O . VAL B 1 118 ? 7.668 -2.363 -20.297 1 75.94 118 VAL B O 1
ATOM 1734 N N . TRP B 1 119 ? 7.727 -1.679 -18.078 1 61.53 119 TRP B N 1
ATOM 1735 C CA . TRP B 1 119 ? 8.797 -2.652 -17.875 1 61.53 119 TRP B CA 1
ATOM 1736 C C . TRP B 1 119 ? 8.266 -4.078 -18 1 61.53 119 TRP B C 1
ATOM 1738 O O . TRP B 1 119 ? 7.344 -4.469 -17.281 1 61.53 119 TRP B O 1
ATOM 1748 N N . ARG B 1 120 ? 8.156 -4.594 -19.297 1 52.22 120 ARG B N 1
ATOM 1749 C CA . ARG B 1 120 ? 8.008 -5.98 -19.734 1 52.22 120 ARG B CA 1
ATOM 1750 C C . ARG B 1 120 ? 9.297 -6.762 -19.516 1 52.22 120 ARG B C 1
ATOM 1752 O O . ARG B 1 120 ? 10.398 -6.227 -19.688 1 52.22 120 ARG B O 1
#